Protein AF-A0A8T3L1P8-F1 (afdb_monomer)

Secondary structure (DSSP, 8-state):
-HHHHHT---SSGGG----HHHHTTSPPPTT---HHHHHHHHHHHHHTTPEEEEEE-TTSPEEEE---HHHHHHHHHHHHIIIIIHHHHHHHS-HHHHHHHHHHHHHHHHHHHHHHTT----HHHHHHHHHHTPPP-SHHHHHHHHHHHHHHHHHHTTTSPP-HHHHHHHHHHHHTTTSSSGGGTTS--------EE-TTT--EEE-PPPGGGHHHHHHHHHHHHHHHHHHHHHHHHTTS---

Foldseek 3Di:
DVLLVVLVQALAPVLHNDDLVVQQPDDDDPSADHSVSSVVSNVVNQVVQWDFAPDAAQVRHTDTDGCGPSNVVVVVVCCCCVVPVVVVCVVPDDPVVVVVVVLVVLLVCLLVVLVVVPQPDDSVVLSVCVVVVPDDDDLSSQLSVLSSVLSVVCVVCVVPQDALQNVLVSQLSNCPPNDPDPVCRSHQDPDQPDFDADPVPRHGPGRHHHSVCVVVNRRCPRVSRVVCVVVVVVVVVVPDPDD

Sequence (243 aa):
MSELFSWGVSPDPRGNYYHWDKLRHLKLPPQVPDHEDWWLAIKLARKALYKKIPHSDKDGSPFVYAEPDIVRRLLHEIDIHGGGELKATEQVANPNTRDTYLINSLIEESITSSQLEGAATTRKVAKEMLRQKRKPRDKSETMILNNYHAMEFIKEISNEDLTPDLIFELHKILTKDTLDNPNAVGKARISDEIYVGDDRDATIIHVPPKAKELEDRIKNMAPRYFKWVAQSLVLHQSGRPSQ

Structure (mmCIF, N/CA/C/O backbone):
data_AF-A0A8T3L1P8-F1
#
_entry.id   AF-A0A8T3L1P8-F1
#
loop_
_atom_site.group_PDB
_atom_site.id
_atom_site.type_symbol
_atom_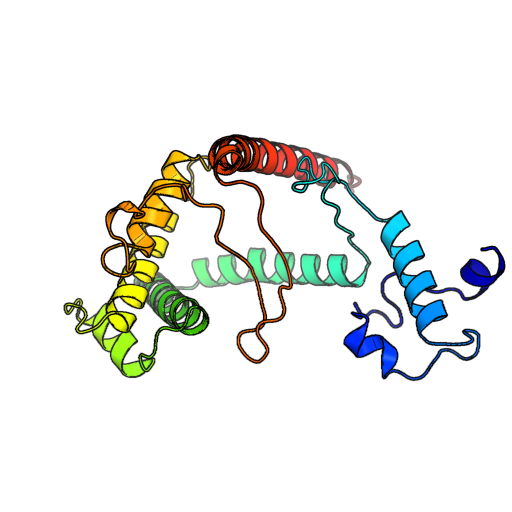site.label_atom_id
_atom_site.label_alt_id
_atom_site.label_comp_id
_atom_site.label_asym_id
_atom_site.label_entity_id
_atom_site.label_seq_id
_atom_site.pdbx_PDB_ins_code
_atom_site.Cartn_x
_atom_site.Cartn_y
_atom_site.Cartn_z
_atom_site.occupancy
_atom_site.B_iso_or_equiv
_atom_site.auth_seq_id
_atom_site.auth_comp_id
_atom_site.auth_asym_id
_atom_site.auth_atom_id
_atom_site.pdbx_PDB_model_num
ATOM 1 N N . MET A 1 1 ? 18.948 -11.690 -28.768 1.00 52.78 1 MET A N 1
ATOM 2 C CA . MET A 1 1 ? 19.576 -11.410 -27.449 1.00 52.78 1 MET A CA 1
ATOM 3 C C . MET A 1 1 ? 20.805 -10.515 -27.585 1.00 52.78 1 MET A C 1
ATOM 5 O O . MET A 1 1 ? 20.836 -9.508 -26.901 1.00 52.78 1 MET A O 1
ATOM 9 N N . SER A 1 2 ? 21.780 -10.816 -28.456 1.00 58.66 2 SER A N 1
ATOM 10 C CA . SER A 1 2 ? 22.962 -9.955 -28.685 1.00 58.66 2 SER A CA 1
ATOM 11 C C . SER A 1 2 ? 22.617 -8.542 -29.182 1.00 58.66 2 SER A C 1
ATOM 13 O O . SER A 1 2 ? 23.193 -7.576 -28.694 1.00 58.66 2 SER A O 1
ATOM 15 N N . GLU A 1 3 ? 21.638 -8.403 -30.080 1.00 61.69 3 GLU A N 1
ATOM 16 C CA . GLU A 1 3 ? 21.198 -7.096 -30.602 1.00 61.69 3 GLU A CA 1
ATOM 17 C C . GLU A 1 3 ? 20.532 -6.214 -29.531 1.00 61.69 3 GLU A C 1
ATOM 19 O O . GLU A 1 3 ? 20.831 -5.027 -29.451 1.00 61.69 3 GLU A O 1
ATOM 24 N N . LEU A 1 4 ? 19.740 -6.797 -28.622 1.00 62.31 4 LEU A N 1
ATOM 25 C CA . LEU A 1 4 ? 19.081 -6.078 -27.517 1.00 62.31 4 LEU A CA 1
ATOM 26 C C . LEU A 1 4 ? 20.080 -5.352 -26.596 1.00 62.31 4 LEU A C 1
ATOM 28 O O . LEU A 1 4 ? 19.823 -4.234 -26.154 1.00 62.31 4 LEU A O 1
ATOM 32 N N . PHE A 1 5 ? 21.235 -5.969 -26.317 1.00 60.78 5 PHE A N 1
ATOM 33 C CA . PHE A 1 5 ? 22.282 -5.361 -25.484 1.00 60.78 5 PHE A CA 1
ATOM 34 C C . PHE A 1 5 ? 23.023 -4.223 -26.198 1.00 60.78 5 PHE A C 1
ATOM 36 O O . PHE A 1 5 ? 23.534 -3.320 -25.537 1.00 60.78 5 PHE A O 1
ATOM 43 N N . SER A 1 6 ? 23.046 -4.227 -27.535 1.00 64.00 6 SER A N 1
ATOM 44 C CA . SER A 1 6 ? 23.698 -3.182 -28.334 1.00 64.00 6 SER A CA 1
ATOM 45 C C . SER A 1 6 ? 22.951 -1.843 -28.303 1.00 64.00 6 SER A C 1
ATOM 47 O O . SER A 1 6 ? 23.540 -0.799 -28.573 1.00 64.00 6 SER A O 1
ATOM 49 N N . TRP A 1 7 ? 21.671 -1.844 -27.916 1.00 74.25 7 TRP A N 1
ATOM 50 C CA . TRP A 1 7 ? 20.837 -0.640 -27.899 1.00 74.25 7 TRP A CA 1
ATOM 51 C C . TRP A 1 7 ? 21.107 0.302 -26.719 1.00 74.25 7 TRP A C 1
ATOM 53 O O . TRP A 1 7 ? 20.574 1.415 -26.702 1.00 74.25 7 TRP A O 1
ATOM 63 N N . GLY A 1 8 ? 21.918 -0.122 -25.739 1.00 72.00 8 GLY A N 1
ATOM 64 C CA . GLY A 1 8 ? 22.284 0.697 -24.577 1.00 72.00 8 GLY A CA 1
ATOM 65 C C . GLY A 1 8 ? 21.093 1.058 -23.683 1.00 72.00 8 GLY A C 1
ATOM 66 O O . GLY A 1 8 ? 21.082 2.115 -23.054 1.00 72.00 8 GLY A O 1
ATOM 67 N N . VAL A 1 9 ? 20.055 0.218 -23.664 1.00 82.69 9 VAL A N 1
ATOM 68 C CA . VAL A 1 9 ? 18.825 0.477 -22.908 1.00 82.69 9 VAL A CA 1
ATOM 69 C C . VAL A 1 9 ? 19.084 0.287 -21.413 1.00 82.69 9 VAL A C 1
ATOM 71 O O . VAL A 1 9 ? 19.452 -0.800 -20.970 1.00 82.69 9 VAL A O 1
ATOM 74 N N . SER A 1 10 ? 18.869 1.346 -20.630 1.00 89.31 10 SER A N 1
ATOM 75 C CA . SER A 1 10 ? 18.980 1.304 -19.171 1.00 89.31 10 SER A CA 1
ATOM 76 C C . SER A 1 10 ? 17.670 0.840 -18.504 1.00 89.31 10 SER A C 1
ATOM 78 O O . SER A 1 10 ? 16.597 0.904 -19.115 1.00 89.31 10 SER A O 1
ATOM 80 N N . PRO A 1 11 ? 17.718 0.396 -17.233 1.00 91.75 11 PRO A N 1
ATOM 81 C CA . PRO A 1 11 ? 16.525 0.088 -16.431 1.00 91.75 11 PRO A CA 1
ATOM 82 C C . PRO A 1 11 ? 15.545 1.268 -16.259 1.00 91.75 11 PRO A C 1
ATOM 84 O O . PRO A 1 11 ? 14.354 1.068 -15.987 1.00 91.75 11 PRO A O 1
ATOM 87 N N . ASP A 1 12 ? 16.045 2.492 -16.396 1.00 91.88 12 ASP A N 1
ATOM 88 C CA . ASP A 1 12 ? 15.365 3.775 -16.217 1.00 91.88 12 ASP A CA 1
ATOM 89 C C . ASP A 1 12 ? 15.688 4.736 -17.377 1.00 91.88 12 ASP A C 1
ATOM 91 O O . ASP A 1 12 ? 16.364 5.756 -17.208 1.00 91.88 12 ASP A O 1
ATOM 95 N N . PRO A 1 13 ? 15.228 4.423 -18.600 1.00 90.31 13 PRO A N 1
ATOM 96 C CA . PRO A 1 13 ? 15.640 5.153 -19.789 1.00 90.31 13 PRO A CA 1
ATOM 97 C C . PRO A 1 13 ? 15.284 6.637 -19.668 1.00 90.31 13 PRO A C 1
ATOM 99 O O . PRO A 1 13 ? 14.186 7.012 -19.248 1.00 90.31 13 PRO A O 1
ATOM 102 N N . ARG A 1 14 ? 16.231 7.498 -20.059 1.00 88.38 14 ARG A N 1
ATOM 103 C CA . ARG A 1 14 ? 16.146 8.959 -19.872 1.00 88.38 14 ARG A CA 1
ATOM 104 C C . ARG A 1 14 ? 15.973 9.359 -18.395 1.00 88.38 14 ARG A C 1
ATOM 106 O O . ARG A 1 14 ? 15.301 10.347 -18.112 1.00 88.38 14 ARG A O 1
ATOM 113 N N . GLY A 1 15 ? 16.517 8.576 -17.461 1.00 90.00 15 GLY A N 1
ATOM 114 C CA . GLY A 1 15 ? 16.494 8.838 -16.018 1.00 90.00 15 GLY A CA 1
ATOM 115 C C . GLY A 1 15 ? 15.123 8.689 -15.351 1.00 90.00 15 GLY A C 1
ATOM 116 O O . GLY A 1 15 ? 14.922 9.247 -14.271 1.00 90.00 15 GLY A O 1
ATOM 117 N N . ASN A 1 16 ? 14.178 7.993 -15.993 1.00 91.88 16 ASN A N 1
ATOM 118 C CA . ASN A 1 16 ? 12.783 7.883 -15.568 1.00 91.88 16 ASN A CA 1
ATOM 119 C C . ASN A 1 16 ? 12.334 6.420 -15.433 1.00 91.88 16 ASN A C 1
ATOM 121 O O . ASN A 1 16 ? 12.685 5.563 -16.246 1.00 91.88 16 ASN A O 1
ATOM 125 N N . TYR A 1 17 ? 11.465 6.143 -14.456 1.00 93.19 17 TYR A N 1
ATOM 126 C CA . TYR A 1 17 ? 10.814 4.840 -14.328 1.00 93.19 17 TYR A CA 1
ATOM 127 C C . TYR A 1 17 ? 9.528 4.795 -15.164 1.00 93.19 17 TYR A C 1
ATOM 129 O O . TYR A 1 17 ? 8.467 5.230 -14.723 1.00 93.19 17 TYR A O 1
ATOM 137 N N . TYR A 1 18 ? 9.601 4.266 -16.388 1.00 93.69 18 TYR A N 1
ATOM 138 C CA . TYR A 1 18 ? 8.404 4.078 -17.216 1.00 93.69 18 TYR A CA 1
ATOM 139 C C . TYR A 1 18 ? 7.733 2.721 -16.968 1.00 93.69 18 TYR A C 1
ATOM 141 O O . TYR A 1 18 ? 8.402 1.679 -16.948 1.00 93.69 18 TYR A O 1
ATOM 149 N N . HIS A 1 19 ? 6.408 2.756 -16.799 1.00 93.69 19 HIS A N 1
ATOM 150 C CA . HIS A 1 19 ? 5.508 1.619 -17.004 1.00 93.69 19 HIS A CA 1
ATOM 151 C C . HIS A 1 19 ? 5.176 1.478 -18.500 1.00 93.69 19 HIS A C 1
ATOM 153 O O . HIS A 1 19 ? 5.291 2.458 -19.244 1.00 93.69 19 HIS A O 1
ATOM 159 N N . TRP A 1 20 ? 4.742 0.287 -18.924 1.00 95.00 20 TRP A N 1
ATOM 160 C CA . TRP A 1 20 ? 4.354 -0.006 -20.309 1.00 95.00 20 TRP A CA 1
ATOM 161 C C . TRP A 1 20 ? 3.362 1.018 -20.873 1.00 95.00 20 TRP A C 1
ATOM 163 O O . TRP A 1 20 ? 3.597 1.571 -21.949 1.00 95.00 20 TRP A O 1
ATOM 173 N N . ASP A 1 21 ? 2.326 1.355 -20.100 1.00 93.38 21 ASP A N 1
ATOM 174 C CA . ASP A 1 21 ? 1.258 2.266 -20.535 1.00 93.38 21 ASP A CA 1
ATOM 175 C C . ASP A 1 21 ? 1.776 3.646 -20.925 1.00 93.38 21 ASP A C 1
ATOM 177 O O . ASP A 1 21 ? 1.244 4.271 -21.832 1.00 93.38 21 ASP A O 1
ATOM 181 N N . LYS A 1 22 ? 2.844 4.120 -20.275 1.00 94.38 22 LYS A N 1
ATOM 182 C CA . LYS A 1 22 ? 3.480 5.390 -20.632 1.00 94.38 22 LYS A CA 1
ATOM 183 C C . LYS A 1 22 ? 4.495 5.205 -21.753 1.00 94.38 22 LYS A C 1
ATOM 185 O O . LYS A 1 22 ? 4.546 6.027 -22.665 1.00 94.38 22 LYS A O 1
ATOM 190 N N . LEU A 1 23 ? 5.297 4.139 -21.694 1.00 94.81 23 LEU A N 1
ATOM 191 C CA . LEU A 1 23 ? 6.382 3.879 -22.642 1.00 94.81 23 LEU A CA 1
ATOM 192 C C . LEU A 1 23 ? 5.876 3.799 -24.086 1.00 94.81 23 LEU A C 1
ATOM 194 O O . LEU A 1 23 ? 6.471 4.422 -24.963 1.00 94.81 23 LEU A O 1
ATOM 198 N N . ARG A 1 24 ? 4.760 3.095 -24.316 1.00 95.00 24 ARG A N 1
ATOM 199 C CA . ARG A 1 24 ? 4.179 2.862 -25.650 1.00 95.00 24 ARG A CA 1
ATOM 200 C C . ARG A 1 24 ? 3.723 4.132 -26.384 1.00 95.00 24 ARG A C 1
ATOM 202 O O . ARG A 1 24 ? 3.417 4.091 -27.568 1.00 95.00 24 ARG A O 1
ATOM 209 N N . HIS A 1 25 ? 3.674 5.265 -25.683 1.00 94.94 25 HIS A N 1
ATOM 210 C CA . HIS A 1 25 ? 3.328 6.573 -26.242 1.00 94.94 25 HIS A CA 1
ATOM 211 C C . HIS A 1 25 ? 4.540 7.506 -26.394 1.00 94.94 25 HIS A C 1
ATOM 213 O O . HIS A 1 25 ? 4.406 8.622 -26.895 1.00 94.94 25 HIS A O 1
ATOM 219 N N . LEU A 1 26 ? 5.736 7.081 -25.973 1.00 93.94 26 LEU A N 1
ATOM 220 C CA . LEU A 1 26 ? 6.958 7.870 -26.117 1.00 93.94 26 LEU A CA 1
ATOM 221 C C . LEU A 1 26 ? 7.582 7.679 -27.499 1.00 93.94 26 LEU A C 1
ATOM 223 O O . LEU A 1 26 ? 7.482 6.620 -28.111 1.00 93.94 26 LEU A O 1
ATOM 227 N N . LYS A 1 27 ? 8.321 8.691 -27.963 1.00 93.44 27 LYS A N 1
ATOM 228 C CA . LYS A 1 27 ? 9.150 8.568 -29.167 1.00 93.44 27 LYS A CA 1
ATOM 229 C C . LYS A 1 27 ? 10.209 7.476 -28.974 1.00 93.44 27 LYS A C 1
ATOM 231 O O . LYS A 1 27 ? 10.995 7.568 -28.022 1.00 93.44 27 LYS A O 1
ATOM 236 N N . LEU A 1 28 ? 10.244 6.516 -29.897 1.00 92.81 28 LEU A N 1
ATOM 237 C CA . LEU A 1 28 ? 11.227 5.433 -29.924 1.00 92.81 28 LEU A CA 1
ATOM 238 C C . LEU A 1 28 ? 12.658 5.975 -30.067 1.00 92.81 28 LEU A C 1
ATOM 240 O O . LEU A 1 28 ? 12.879 6.941 -30.810 1.00 92.81 28 LEU A O 1
ATOM 244 N N . PRO A 1 29 ? 13.639 5.398 -29.350 1.00 90.19 29 PRO A N 1
ATOM 245 C CA . PRO A 1 29 ? 15.047 5.617 -29.655 1.00 90.19 29 PRO A CA 1
ATOM 246 C C . PRO A 1 29 ? 15.365 5.161 -31.092 1.00 90.19 29 PRO A C 1
ATOM 248 O O . PRO A 1 29 ? 14.842 4.130 -31.505 1.00 90.19 29 PRO A O 1
ATOM 251 N N . PRO A 1 30 ? 16.230 5.868 -31.845 1.00 88.19 30 PRO A N 1
ATOM 252 C CA . PRO A 1 30 ? 16.514 5.541 -33.249 1.00 88.19 30 PRO A CA 1
ATOM 253 C C . PRO A 1 30 ? 16.997 4.106 -33.492 1.00 88.19 30 PRO A C 1
ATOM 255 O O . PRO A 1 30 ? 16.761 3.554 -34.559 1.00 88.19 30 PRO A O 1
ATOM 258 N N . GLN A 1 31 ? 17.691 3.522 -32.513 1.00 87.62 31 GLN A N 1
ATOM 259 C CA . GLN A 1 31 ? 18.258 2.179 -32.592 1.00 87.62 31 GLN A CA 1
ATOM 260 C C . GLN A 1 31 ? 17.288 1.055 -32.198 1.00 87.62 31 GLN A C 1
ATOM 262 O O . GLN A 1 31 ? 17.665 -0.107 -32.301 1.00 87.62 31 GLN A O 1
ATOM 267 N N . VAL A 1 32 ? 16.084 1.379 -31.711 1.00 89.94 32 VAL A N 1
ATOM 268 C CA . VAL A 1 32 ? 15.112 0.383 -31.240 1.00 89.94 32 VAL A CA 1
ATOM 269 C C . VAL A 1 32 ? 13.976 0.238 -32.264 1.00 89.94 32 VAL A C 1
ATOM 271 O O . VAL A 1 32 ? 13.379 1.260 -32.610 1.00 89.94 32 VAL A O 1
ATOM 274 N N . PRO A 1 33 ? 13.658 -0.984 -32.737 1.00 90.88 33 PRO A N 1
ATOM 275 C CA . PRO A 1 33 ? 12.680 -1.200 -33.808 1.00 90.88 33 PRO A CA 1
ATOM 276 C C . PRO A 1 33 ? 11.254 -0.783 -33.437 1.00 90.88 33 PRO A C 1
ATOM 278 O O . PRO A 1 33 ? 10.601 -0.062 -34.192 1.00 90.88 33 PRO A O 1
ATOM 281 N N . ASP A 1 34 ? 10.785 -1.209 -32.265 1.00 94.75 34 ASP A N 1
ATOM 282 C CA . ASP A 1 34 ? 9.433 -0.947 -31.782 1.00 94.75 34 ASP A CA 1
ATOM 283 C C . ASP A 1 34 ? 9.361 -0.862 -30.244 1.00 94.75 34 ASP A C 1
ATOM 285 O O . ASP A 1 34 ? 10.354 -0.998 -29.520 1.00 94.75 34 ASP A O 1
ATOM 289 N N . HIS A 1 35 ? 8.174 -0.549 -29.717 1.00 95.19 35 HIS A N 1
ATOM 290 C CA . HIS A 1 35 ? 7.979 -0.371 -28.277 1.00 95.19 35 HIS A CA 1
ATOM 291 C C . HIS A 1 35 ? 8.033 -1.677 -27.493 1.00 95.19 35 HIS A C 1
ATOM 293 O O . HIS A 1 35 ? 8.418 -1.632 -26.323 1.00 95.19 35 HIS A O 1
ATOM 299 N N . GLU A 1 36 ? 7.657 -2.808 -28.091 1.00 95.81 36 GLU A N 1
ATOM 300 C CA . GLU A 1 36 ? 7.699 -4.112 -27.423 1.00 95.81 36 GLU A CA 1
ATOM 301 C C . GLU A 1 36 ? 9.149 -4.533 -27.188 1.00 95.81 36 GLU A C 1
ATOM 303 O O . GLU A 1 36 ? 9.512 -4.894 -26.066 1.00 95.81 36 GLU A O 1
ATOM 308 N N . ASP A 1 37 ? 9.996 -4.352 -28.198 1.00 94.12 37 ASP A N 1
ATOM 309 C CA . ASP A 1 37 ? 11.442 -4.525 -28.124 1.00 94.12 37 ASP A CA 1
ATOM 310 C C . ASP A 1 37 ? 12.075 -3.570 -27.109 1.00 94.12 37 ASP A C 1
ATOM 312 O O . ASP A 1 37 ? 12.906 -3.972 -26.282 1.00 94.12 37 ASP A O 1
ATOM 316 N N . TRP A 1 38 ? 11.638 -2.305 -27.098 1.00 94.19 38 TRP A N 1
ATOM 317 C CA . TRP A 1 38 ? 12.098 -1.347 -26.096 1.00 94.19 38 TRP A CA 1
ATOM 318 C C . TRP A 1 38 ? 11.732 -1.797 -24.678 1.00 94.19 38 TRP A C 1
ATOM 320 O O . TRP A 1 38 ? 12.566 -1.764 -23.767 1.00 94.19 38 TRP A O 1
ATOM 330 N N . TRP A 1 39 ? 10.491 -2.242 -24.480 1.00 95.75 39 TRP A N 1
ATOM 331 C CA . TRP A 1 39 ? 10.000 -2.719 -23.194 1.00 95.75 39 TRP A CA 1
ATOM 332 C C . TRP A 1 39 ? 10.715 -3.988 -22.743 1.00 95.75 39 TRP A C 1
ATOM 334 O O . TRP A 1 39 ? 11.117 -4.080 -21.580 1.00 95.75 39 TRP A O 1
ATOM 344 N N . LEU A 1 40 ? 10.936 -4.933 -23.657 1.00 94.38 40 LEU A N 1
ATOM 345 C CA . LEU A 1 40 ? 11.683 -6.156 -23.399 1.00 94.38 40 LEU A CA 1
ATOM 346 C C . LEU A 1 40 ? 13.106 -5.833 -22.936 1.00 94.38 40 LEU A C 1
ATOM 348 O O . LEU A 1 40 ? 13.541 -6.349 -21.902 1.00 94.38 40 LEU A 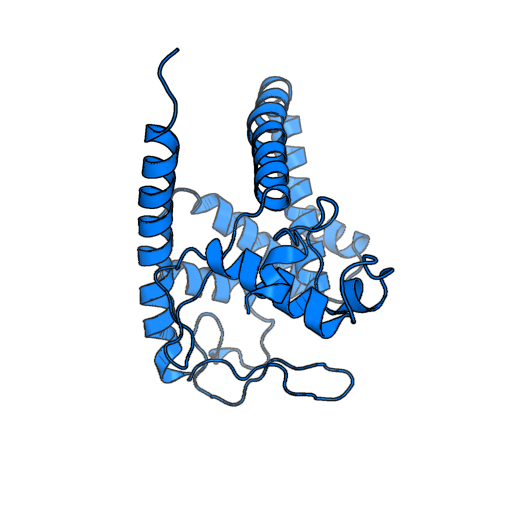O 1
ATOM 352 N N . ALA A 1 41 ? 13.802 -4.934 -23.636 1.00 93.31 41 ALA A N 1
ATOM 353 C CA . ALA A 1 41 ? 15.142 -4.495 -23.259 1.00 93.31 41 ALA A CA 1
ATOM 354 C C . ALA A 1 41 ? 15.166 -3.863 -21.852 1.00 93.31 41 ALA A C 1
ATOM 356 O O . ALA A 1 41 ? 15.983 -4.254 -21.014 1.00 93.31 41 ALA A O 1
ATOM 357 N N . ILE A 1 42 ? 14.215 -2.970 -21.538 1.00 93.94 42 ILE A N 1
ATOM 358 C CA . ILE A 1 42 ? 14.072 -2.376 -20.193 1.00 93.94 42 ILE A CA 1
ATOM 359 C C . ILE A 1 42 ? 13.813 -3.462 -19.141 1.00 93.94 42 ILE A C 1
ATOM 361 O O . ILE A 1 42 ? 14.403 -3.442 -18.059 1.00 93.94 42 ILE A O 1
ATOM 365 N N . LYS A 1 43 ? 12.925 -4.421 -19.424 1.00 94.38 43 LYS A N 1
ATOM 366 C CA . LYS A 1 43 ? 12.580 -5.503 -18.493 1.00 94.38 43 LYS A CA 1
ATOM 367 C C . LYS A 1 43 ? 13.763 -6.425 -18.228 1.00 94.38 43 LYS A C 1
ATOM 369 O O . LYS A 1 43 ? 13.955 -6.803 -17.073 1.00 94.38 43 LYS A O 1
ATOM 374 N N . LEU A 1 44 ? 14.565 -6.744 -19.243 1.00 93.69 44 LEU A N 1
ATOM 375 C CA . LEU A 1 44 ? 15.805 -7.508 -19.085 1.00 93.69 44 LEU A CA 1
ATOM 376 C C . LEU A 1 44 ? 16.829 -6.740 -18.242 1.00 93.69 44 LEU A C 1
ATOM 378 O O . LEU A 1 44 ? 17.367 -7.305 -17.288 1.00 93.69 44 LEU A O 1
ATOM 382 N N . ALA A 1 45 ? 17.024 -5.447 -18.517 1.00 93.12 45 ALA A N 1
ATOM 383 C CA . ALA A 1 45 ? 17.913 -4.591 -17.734 1.00 93.12 45 ALA A CA 1
ATOM 384 C C . ALA A 1 45 ? 17.467 -4.498 -16.261 1.00 93.12 45 ALA A C 1
ATOM 386 O O . ALA A 1 45 ? 18.277 -4.652 -15.351 1.00 93.12 45 ALA A O 1
ATOM 387 N N . ARG A 1 46 ? 16.161 -4.338 -16.000 1.00 94.06 46 ARG A N 1
ATOM 388 C CA . ARG A 1 46 ? 15.593 -4.355 -14.638 1.00 94.06 46 ARG A CA 1
ATOM 389 C C . ARG A 1 46 ? 15.745 -5.714 -13.961 1.00 94.06 46 ARG A C 1
ATOM 391 O O . ARG A 1 46 ? 16.032 -5.754 -12.770 1.00 94.06 46 ARG A O 1
ATOM 398 N N . LYS A 1 47 ? 15.563 -6.817 -14.695 1.00 94.31 47 LYS A N 1
ATOM 399 C CA . LYS A 1 47 ? 15.674 -8.181 -14.157 1.00 94.31 47 LYS A CA 1
ATOM 400 C C . LYS A 1 47 ? 17.071 -8.469 -13.611 1.00 94.31 47 LYS A C 1
ATOM 402 O O . LYS A 1 47 ? 17.184 -9.160 -12.604 1.00 94.31 47 LYS A O 1
ATOM 407 N N . ALA A 1 48 ? 18.113 -7.905 -14.222 1.00 92.19 48 ALA A N 1
ATOM 408 C CA . ALA A 1 48 ? 19.482 -8.003 -13.713 1.00 92.19 48 ALA A CA 1
ATOM 409 C C . ALA A 1 48 ? 19.661 -7.356 -12.322 1.00 92.19 48 ALA A C 1
ATOM 411 O O . ALA A 1 48 ? 20.575 -7.727 -11.595 1.00 92.19 48 ALA A O 1
ATOM 412 N N . LEU A 1 49 ? 18.772 -6.433 -11.934 1.00 93.94 49 LEU A N 1
ATOM 413 C CA . LEU A 1 49 ? 18.775 -5.758 -10.631 1.00 93.94 49 LEU A CA 1
ATOM 414 C C . LEU A 1 49 ? 17.853 -6.418 -9.593 1.00 93.94 49 LEU A C 1
ATOM 416 O O . LEU A 1 49 ? 17.721 -5.897 -8.486 1.00 93.94 49 LEU A O 1
ATOM 420 N N . TYR A 1 50 ? 17.164 -7.512 -9.938 1.00 94.25 50 TYR A N 1
ATOM 421 C CA . TYR A 1 50 ? 16.147 -8.093 -9.065 1.00 94.25 50 TYR A CA 1
ATOM 422 C C . TYR A 1 50 ? 16.742 -8.657 -7.779 1.00 94.25 50 TYR A C 1
ATOM 424 O O . TYR A 1 50 ? 17.510 -9.619 -7.781 1.00 94.25 50 TYR A O 1
ATOM 432 N N . LYS A 1 51 ? 16.292 -8.092 -6.664 1.00 92.12 51 LYS A N 1
ATOM 433 C CA . LYS A 1 51 ? 16.502 -8.600 -5.315 1.00 92.12 51 LYS A CA 1
ATOM 434 C C . LYS A 1 51 ? 15.253 -9.369 -4.896 1.00 92.12 51 LYS A C 1
ATOM 436 O O . LYS A 1 51 ? 14.134 -8.883 -5.057 1.00 92.12 51 LYS A O 1
ATOM 441 N N . LYS A 1 52 ? 15.441 -10.591 -4.394 1.00 90.44 52 LYS A N 1
ATOM 442 C CA . LYS A 1 52 ? 14.343 -11.438 -3.909 1.00 90.44 52 LYS A CA 1
ATOM 443 C C . LYS A 1 52 ? 13.951 -11.029 -2.493 1.00 90.44 52 LYS A C 1
ATOM 445 O O . LYS A 1 52 ? 14.818 -10.834 -1.644 1.00 90.44 52 LYS A O 1
ATOM 450 N N . ILE A 1 53 ? 12.651 -10.971 -2.250 1.00 87.56 53 ILE A N 1
ATOM 451 C CA . ILE A 1 53 ? 12.048 -10.822 -0.925 1.00 87.56 53 ILE A CA 1
ATOM 452 C C . ILE A 1 53 ? 11.754 -12.241 -0.406 1.00 87.56 53 ILE A C 1
ATOM 454 O O . ILE A 1 53 ? 11.418 -13.113 -1.212 1.00 87.56 53 ILE A O 1
ATOM 458 N N . PRO A 1 54 ? 11.877 -12.531 0.903 1.00 85.31 54 PRO A N 1
ATOM 459 C CA . PRO A 1 54 ? 11.647 -13.866 1.475 1.00 85.31 54 PRO A CA 1
ATOM 460 C C . PRO A 1 54 ? 10.157 -14.261 1.552 1.00 85.31 54 PRO A C 1
ATOM 462 O O . PRO A 1 54 ? 9.707 -14.874 2.525 1.00 85.31 54 PRO A O 1
ATOM 465 N N . HIS A 1 55 ? 9.394 -13.925 0.514 1.00 84.81 55 HIS A N 1
ATOM 466 C CA . HIS A 1 55 ? 7.973 -14.192 0.354 1.00 84.81 55 HIS A CA 1
ATOM 467 C C . HIS A 1 55 ? 7.688 -14.643 -1.076 1.00 84.81 55 HIS A C 1
ATOM 469 O O . HIS A 1 55 ? 8.331 -14.179 -2.019 1.00 84.81 55 HIS A O 1
ATOM 475 N N . SER A 1 56 ? 6.686 -15.503 -1.221 1.00 89.44 56 SER A N 1
ATOM 476 C CA . SER A 1 56 ? 6.199 -15.960 -2.519 1.00 89.44 56 SER A CA 1
ATOM 477 C C . SER A 1 56 ? 4.720 -15.651 -2.691 1.00 89.44 56 SER A C 1
ATOM 479 O O . SER A 1 56 ? 3.975 -15.533 -1.712 1.00 89.44 56 SER A O 1
ATOM 481 N N . ASP A 1 57 ? 4.300 -15.554 -3.946 1.00 89.81 57 ASP A N 1
ATOM 482 C CA . ASP A 1 57 ? 2.896 -15.475 -4.319 1.00 89.81 57 ASP A CA 1
ATOM 483 C C . ASP A 1 57 ? 2.146 -16.796 -4.027 1.00 89.81 57 ASP A C 1
ATOM 485 O O . ASP A 1 57 ? 2.626 -17.691 -3.319 1.00 89.81 57 ASP A O 1
ATOM 489 N N . LYS A 1 58 ? 0.910 -16.906 -4.519 1.00 89.50 58 LYS A N 1
ATOM 490 C CA . LYS A 1 58 ? 0.087 -18.110 -4.340 1.00 89.50 58 LYS A CA 1
ATOM 491 C C . LYS A 1 58 ? 0.562 -19.325 -5.142 1.00 89.50 58 LYS A C 1
ATOM 493 O O . LYS A 1 58 ? 0.249 -20.444 -4.755 1.00 89.50 58 LYS A O 1
ATOM 498 N N . ASP A 1 59 ? 1.335 -19.102 -6.198 1.00 91.00 59 ASP A N 1
ATOM 499 C CA . ASP A 1 59 ? 1.826 -20.131 -7.116 1.00 91.00 59 ASP A CA 1
ATOM 500 C C . ASP A 1 59 ? 3.297 -20.510 -6.812 1.00 91.00 59 ASP A C 1
ATOM 502 O O . ASP A 1 59 ? 3.891 -21.352 -7.482 1.00 91.00 59 ASP A O 1
ATOM 506 N N . GLY A 1 60 ? 3.886 -19.918 -5.763 1.00 89.44 60 GLY A N 1
ATOM 507 C CA . GLY A 1 60 ? 5.242 -20.192 -5.281 1.00 89.44 60 GLY A CA 1
ATOM 508 C C . GLY A 1 60 ? 6.325 -19.293 -5.883 1.00 89.44 60 GLY A C 1
ATOM 509 O O . GLY A 1 60 ? 7.495 -19.408 -5.497 1.00 89.44 60 GLY A O 1
ATOM 510 N N . SER A 1 61 ? 5.970 -18.358 -6.767 1.00 91.44 61 SER A N 1
ATOM 511 C CA . SER A 1 61 ? 6.935 -17.439 -7.374 1.00 91.44 61 SER A CA 1
ATOM 512 C C . SER A 1 61 ? 7.418 -16.422 -6.338 1.00 91.44 61 SER A C 1
ATOM 514 O O . SER A 1 61 ? 6.597 -15.842 -5.629 1.00 91.44 61 SER A O 1
ATOM 516 N N . PRO A 1 62 ? 8.734 -16.174 -6.220 1.00 90.81 62 PRO A N 1
ATOM 517 C CA . PRO A 1 62 ? 9.252 -15.218 -5.251 1.00 90.81 62 PRO A CA 1
ATOM 518 C C . PRO A 1 62 ? 8.882 -13.785 -5.642 1.00 90.81 62 PRO A C 1
ATOM 520 O O . PRO A 1 62 ? 8.995 -13.404 -6.810 1.00 90.81 62 PRO A O 1
ATOM 523 N N . PHE A 1 63 ? 8.541 -12.962 -4.653 1.00 91.50 63 PHE A N 1
ATOM 524 C CA . PHE A 1 63 ? 8.462 -11.520 -4.853 1.00 91.50 63 PHE A CA 1
ATOM 525 C C . PHE A 1 63 ? 9.860 -10.941 -5.080 1.00 91.50 63 PHE A C 1
ATOM 527 O O . PHE A 1 63 ? 10.843 -11.341 -4.448 1.00 91.50 63 PHE A O 1
ATOM 534 N N . VAL A 1 64 ? 9.949 -9.985 -6.001 1.00 92.69 64 VAL A N 1
ATOM 535 C CA . VAL A 1 64 ? 11.199 -9.325 -6.378 1.00 92.69 64 VAL A CA 1
ATOM 536 C C . VAL A 1 64 ? 11.004 -7.823 -6.470 1.00 92.69 64 VAL A C 1
ATOM 538 O O . VAL A 1 64 ? 9.925 -7.348 -6.819 1.00 92.69 64 VAL A O 1
ATOM 541 N N . TYR A 1 65 ? 12.073 -7.081 -6.218 1.00 92.62 65 TYR A N 1
ATOM 542 C CA . TYR A 1 65 ? 12.121 -5.640 -6.431 1.00 92.62 65 TYR A CA 1
ATOM 543 C C . TYR A 1 65 ? 13.444 -5.240 -7.088 1.00 92.62 65 TYR A C 1
ATOM 545 O O . TYR A 1 65 ? 14.398 -6.016 -7.104 1.00 92.62 65 TYR A O 1
ATOM 553 N N . ALA A 1 66 ? 13.493 -4.038 -7.658 1.00 92.56 66 ALA A N 1
ATOM 554 C CA . ALA A 1 66 ? 14.687 -3.467 -8.274 1.00 92.56 66 ALA A CA 1
ATOM 555 C C . ALA A 1 66 ? 14.881 -2.031 -7.794 1.00 92.56 66 ALA A C 1
ATOM 557 O O . ALA A 1 66 ? 13.906 -1.298 -7.644 1.00 92.56 66 ALA A O 1
ATOM 558 N N . GLU A 1 67 ? 16.136 -1.616 -7.658 1.00 93.56 67 GLU A N 1
ATOM 559 C CA . GLU A 1 67 ? 16.523 -0.246 -7.304 1.00 93.56 67 GLU A CA 1
ATOM 560 C C . GLU A 1 67 ? 17.360 0.369 -8.436 1.00 93.56 67 GLU A C 1
ATOM 562 O O . GLU A 1 67 ? 18.577 0.505 -8.302 1.00 93.56 67 GLU A O 1
ATOM 567 N N . PRO A 1 68 ? 16.747 0.698 -9.589 1.00 94.44 68 PRO A N 1
ATOM 568 C CA . PRO A 1 68 ? 17.429 1.484 -10.615 1.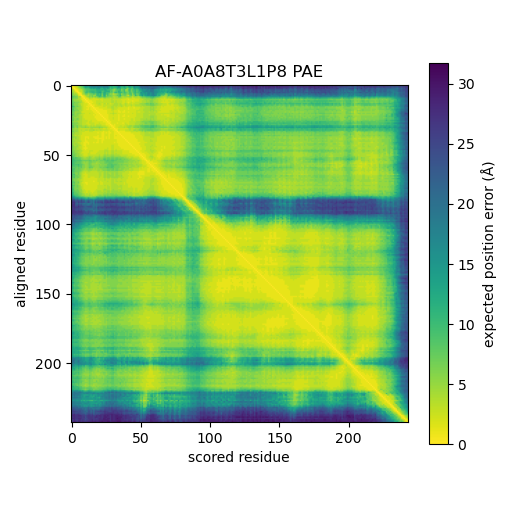00 94.44 68 PRO A CA 1
ATOM 569 C C . PRO A 1 6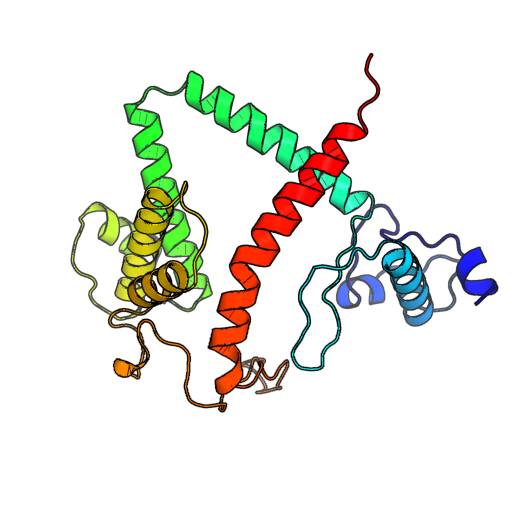8 ? 17.787 2.883 -10.082 1.00 94.44 68 PRO A C 1
ATOM 571 O O . PRO A 1 68 ? 17.256 3.315 -9.054 1.00 94.44 68 PRO A O 1
ATOM 574 N N . ASP A 1 69 ? 18.652 3.613 -10.784 1.00 94.06 69 ASP A N 1
ATOM 575 C CA . ASP A 1 69 ? 19.234 4.865 -10.281 1.00 94.06 69 ASP A CA 1
ATOM 576 C C . ASP A 1 69 ? 18.182 5.929 -9.938 1.00 94.06 69 ASP A C 1
ATOM 578 O O . ASP A 1 69 ? 18.303 6.594 -8.909 1.00 94.06 69 ASP A O 1
ATOM 582 N N . ILE A 1 70 ? 17.097 6.040 -10.717 1.00 94.88 70 ILE A N 1
ATOM 583 C CA . ILE A 1 70 ? 15.928 6.868 -10.355 1.00 94.88 70 ILE A CA 1
ATOM 584 C C . ILE A 1 70 ? 15.358 6.524 -8.971 1.00 94.88 70 ILE A C 1
ATOM 586 O O . ILE A 1 70 ? 15.098 7.429 -8.185 1.00 94.88 70 ILE A O 1
ATOM 590 N N . VAL A 1 71 ? 15.174 5.239 -8.649 1.00 94.12 71 VAL A N 1
ATOM 591 C CA . VAL A 1 71 ? 14.619 4.818 -7.351 1.00 94.12 71 VAL A CA 1
ATOM 592 C C . VAL A 1 71 ? 15.607 5.142 -6.237 1.00 94.12 71 VAL A C 1
ATOM 594 O O . VAL A 1 71 ? 15.206 5.682 -5.214 1.00 94.12 71 VAL A O 1
ATOM 597 N N . ARG A 1 72 ? 16.905 4.897 -6.450 1.00 93.19 72 ARG A N 1
ATOM 598 C CA . ARG A 1 72 ? 17.951 5.228 -5.467 1.00 93.19 72 ARG A CA 1
ATOM 599 C C . ARG A 1 72 ? 18.035 6.728 -5.196 1.00 93.19 72 ARG A C 1
ATOM 601 O O . ARG A 1 72 ? 18.189 7.122 -4.046 1.00 93.19 72 ARG A O 1
ATOM 608 N N . ARG A 1 73 ? 17.904 7.557 -6.235 1.00 93.56 73 ARG A N 1
ATOM 609 C CA . ARG A 1 73 ? 17.841 9.017 -6.100 1.00 93.56 73 ARG A CA 1
ATOM 610 C C . ARG A 1 73 ? 16.620 9.451 -5.289 1.00 93.56 73 ARG A C 1
ATOM 612 O O . ARG A 1 73 ? 16.783 10.224 -4.357 1.00 93.56 73 ARG A O 1
ATOM 619 N N . LEU A 1 74 ? 15.434 8.921 -5.595 1.00 92.56 74 LEU A N 1
ATOM 620 C CA . LEU A 1 74 ? 14.210 9.239 -4.849 1.00 92.56 74 LEU A CA 1
ATOM 621 C C . LEU A 1 74 ? 14.297 8.796 -3.380 1.00 92.56 74 LEU A C 1
ATOM 623 O O . LEU A 1 74 ? 13.884 9.535 -2.495 1.00 92.56 74 LEU A O 1
ATOM 627 N N . LEU A 1 75 ? 14.877 7.623 -3.104 1.00 91.56 75 LEU A N 1
ATOM 628 C CA . LEU A 1 75 ? 15.145 7.176 -1.732 1.00 91.56 75 LEU A CA 1
ATOM 629 C C . LEU A 1 75 ? 16.100 8.133 -1.007 1.00 91.56 75 LEU A C 1
ATOM 631 O O . LEU A 1 75 ? 15.850 8.496 0.135 1.00 91.56 75 LEU A O 1
ATOM 635 N N . HIS A 1 76 ? 17.152 8.596 -1.684 1.00 89.19 76 HIS A N 1
ATOM 636 C CA . HIS A 1 76 ? 18.083 9.567 -1.114 1.00 89.19 76 HIS A CA 1
ATOM 637 C C . HIS A 1 76 ? 17.418 10.918 -0.799 1.00 89.19 76 HIS A C 1
ATOM 639 O O . HIS A 1 76 ? 17.689 11.501 0.249 1.00 89.19 76 HIS A O 1
ATOM 645 N N . GLU A 1 77 ? 16.528 11.399 -1.670 1.00 89.69 77 GLU A N 1
ATOM 646 C CA . GLU A 1 77 ? 15.722 12.599 -1.412 1.00 89.69 77 GLU A CA 1
ATOM 647 C C . GLU A 1 77 ? 14.825 12.407 -0.177 1.00 89.69 77 GLU A C 1
ATOM 649 O O . GLU A 1 77 ? 14.788 13.275 0.697 1.00 89.69 77 GLU A O 1
ATOM 654 N N . ILE A 1 78 ? 14.171 11.246 -0.048 1.00 87.75 78 ILE A N 1
ATOM 655 C CA . ILE A 1 78 ? 13.380 10.898 1.144 1.00 87.75 78 ILE A CA 1
ATOM 656 C C . ILE A 1 78 ? 14.256 10.888 2.403 1.00 87.75 78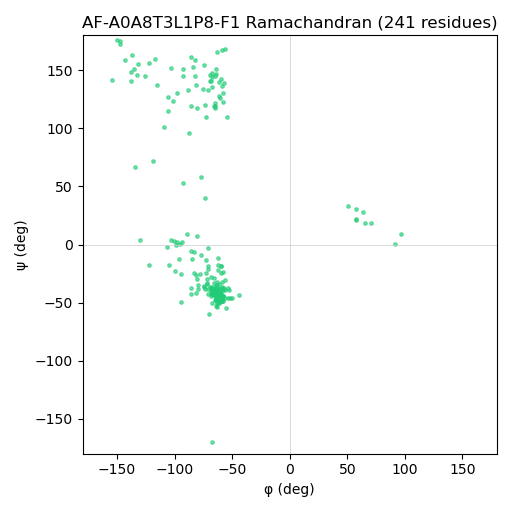 ILE A C 1
ATOM 658 O O . ILE A 1 78 ? 13.834 11.420 3.425 1.00 87.75 78 ILE A O 1
ATOM 662 N N . ASP A 1 79 ? 15.470 10.341 2.352 1.00 83.81 79 ASP A N 1
ATOM 663 C CA . ASP A 1 79 ? 16.370 10.306 3.511 1.00 83.81 79 ASP A CA 1
ATOM 664 C C . ASP A 1 79 ? 16.796 11.716 3.961 1.00 83.81 79 ASP A C 1
ATOM 666 O O . ASP A 1 79 ? 16.814 12.006 5.162 1.00 83.81 79 ASP A O 1
ATOM 670 N N . ILE A 1 80 ? 17.112 12.606 3.010 1.00 82.19 80 ILE A N 1
ATOM 671 C CA . ILE A 1 80 ? 17.500 13.998 3.289 1.00 82.19 80 ILE A CA 1
ATOM 672 C C . ILE A 1 80 ? 16.343 14.758 3.948 1.00 82.19 80 ILE A C 1
ATOM 674 O O . ILE A 1 80 ? 16.509 15.333 5.029 1.00 82.19 80 ILE A O 1
ATOM 678 N N . HIS A 1 81 ? 15.171 14.747 3.313 1.00 78.12 81 HIS A N 1
ATOM 679 C CA . HIS A 1 81 ? 14.029 15.556 3.741 1.00 78.12 81 HIS A CA 1
ATOM 680 C C . HIS A 1 81 ? 13.275 14.921 4.919 1.00 78.12 81 HIS A C 1
ATOM 682 O O . HIS A 1 81 ? 12.883 15.601 5.866 1.00 78.12 81 HIS A O 1
ATOM 688 N N . GLY A 1 82 ? 13.135 13.597 4.928 1.00 67.50 82 GLY A N 1
ATOM 689 C CA . GLY A 1 82 ? 12.456 12.854 5.989 1.00 67.50 82 GLY A CA 1
ATOM 690 C C . GLY A 1 82 ? 13.263 12.766 7.286 1.00 67.50 82 GLY A C 1
ATOM 691 O O . GLY A 1 82 ? 12.697 12.869 8.370 1.00 67.50 82 GLY A O 1
ATOM 692 N N . GLY A 1 83 ? 14.588 12.607 7.217 1.00 59.44 83 GLY A N 1
ATOM 693 C CA . GLY A 1 83 ? 15.428 12.461 8.411 1.00 59.44 83 GLY A CA 1
ATOM 694 C C . GLY A 1 83 ? 15.871 13.785 9.044 1.00 59.44 83 GLY A C 1
ATOM 695 O O . GLY A 1 83 ? 15.961 13.876 10.272 1.00 59.44 83 GLY A O 1
ATOM 696 N N . GLY A 1 84 ? 16.175 14.794 8.219 1.00 51.81 84 GLY A N 1
ATOM 697 C CA . GLY A 1 84 ? 16.775 16.064 8.641 1.00 51.81 84 GLY A CA 1
ATOM 698 C C . GLY A 1 84 ? 15.769 17.185 8.909 1.00 51.81 84 GLY A C 1
ATOM 699 O O . GLY A 1 84 ? 15.814 17.803 9.974 1.00 51.81 84 GLY A O 1
ATOM 700 N N . GLU A 1 85 ? 14.838 17.439 7.984 1.00 52.53 85 GLU A N 1
ATOM 701 C CA . GLU A 1 85 ? 13.896 18.567 8.100 1.00 52.53 85 GLU A CA 1
ATOM 702 C C . GLU A 1 85 ? 12.807 18.317 9.145 1.00 52.53 85 GLU A C 1
ATOM 704 O O . GLU A 1 85 ? 12.461 19.235 9.892 1.00 52.53 85 GLU A O 1
ATOM 709 N N . LEU A 1 86 ? 12.320 17.076 9.278 1.00 53.94 86 LEU A N 1
ATOM 710 C CA . LEU A 1 86 ? 11.380 16.724 10.349 1.00 53.94 86 LEU A CA 1
ATOM 711 C C . LEU A 1 86 ? 12.019 16.938 11.729 1.00 53.94 86 LEU A C 1
ATOM 713 O O . LEU A 1 86 ? 11.430 17.609 12.570 1.00 53.94 86 LEU A O 1
ATOM 717 N N . LYS A 1 87 ? 13.263 16.486 11.944 1.00 50.97 87 LYS A N 1
ATOM 718 C CA . LYS A 1 87 ? 13.979 16.684 13.220 1.00 50.97 87 LYS A CA 1
ATOM 719 C C . LYS A 1 87 ? 14.316 18.149 13.508 1.00 50.97 87 LYS A C 1
ATOM 721 O O . LYS A 1 87 ? 14.224 18.574 14.657 1.00 50.97 87 LYS A O 1
ATOM 726 N N . ALA A 1 88 ? 14.685 18.932 12.494 1.00 51.66 88 ALA A N 1
ATOM 727 C CA . ALA A 1 88 ? 14.945 20.363 12.657 1.00 51.66 88 ALA A CA 1
ATOM 728 C C . ALA A 1 88 ? 13.658 21.141 12.990 1.00 51.66 88 ALA A C 1
ATOM 730 O O . ALA A 1 88 ? 13.652 21.976 13.893 1.00 51.66 88 ALA A O 1
ATOM 731 N N . THR A 1 89 ? 12.541 20.813 12.333 1.00 52.88 89 THR A N 1
ATOM 732 C CA . THR A 1 89 ? 11.222 21.396 12.637 1.00 52.88 89 THR A CA 1
ATOM 733 C C . THR A 1 89 ? 10.752 21.000 14.038 1.00 52.88 89 THR A C 1
ATOM 735 O O . THR A 1 89 ? 10.213 21.827 14.772 1.00 52.88 89 THR A O 1
ATOM 738 N N . GLU A 1 90 ? 11.020 19.760 14.454 1.00 53.09 90 GLU A N 1
ATOM 739 C CA . GLU A 1 90 ? 10.739 19.260 15.801 1.00 53.09 90 GLU A CA 1
ATOM 740 C C . GLU A 1 90 ? 11.520 19.973 16.913 1.00 53.09 90 GLU A C 1
ATOM 742 O O . GLU A 1 90 ? 10.997 20.088 18.020 1.00 53.09 90 GLU A O 1
ATOM 747 N N . GLN A 1 91 ? 12.745 20.436 16.643 1.00 53.97 91 GLN A N 1
ATOM 748 C CA . GLN A 1 91 ? 13.574 21.164 17.613 1.00 53.97 91 GLN A CA 1
ATOM 749 C C . GLN A 1 91 ? 13.204 22.650 17.725 1.00 53.97 91 GLN A C 1
ATOM 751 O O . GLN A 1 91 ? 13.439 23.260 18.766 1.00 53.97 91 GLN A O 1
ATOM 756 N N . VAL A 1 92 ? 12.631 23.236 16.668 1.00 54.97 92 VAL A N 1
ATOM 757 C CA . VAL A 1 92 ? 12.266 24.664 16.611 1.00 54.97 92 VAL A CA 1
ATOM 758 C C . VAL A 1 92 ? 10.801 24.904 17.014 1.00 54.97 92 VAL A C 1
ATOM 760 O O . VAL A 1 92 ? 10.461 25.987 17.494 1.00 54.97 92 VAL A O 1
ATOM 763 N N . ALA A 1 93 ? 9.919 23.912 16.866 1.00 59.78 93 ALA A N 1
ATOM 764 C CA . ALA A 1 93 ? 8.514 24.025 17.249 1.00 59.78 93 ALA A CA 1
ATOM 765 C C . ALA A 1 93 ? 8.315 23.941 18.775 1.00 59.78 93 ALA A C 1
ATOM 767 O O . ALA A 1 93 ? 8.803 23.030 19.440 1.00 59.78 93 ALA A O 1
ATOM 768 N N . ASN A 1 94 ? 7.512 24.853 19.335 1.00 68.44 94 ASN A N 1
ATOM 769 C CA . ASN A 1 94 ? 7.005 24.725 20.705 1.00 68.44 94 ASN A CA 1
ATOM 770 C C . ASN A 1 94 ? 6.236 23.385 20.840 1.00 68.44 94 ASN A C 1
ATOM 772 O O . ASN A 1 94 ? 5.464 23.056 19.926 1.00 68.44 94 ASN A O 1
ATOM 776 N N . PRO A 1 95 ? 6.378 22.637 21.953 1.00 68.06 95 PRO A N 1
ATOM 777 C CA . PRO A 1 95 ? 5.638 21.394 22.195 1.00 68.06 95 PRO A CA 1
ATOM 778 C C . PRO A 1 95 ? 4.141 21.475 21.846 1.00 68.06 95 PRO A C 1
ATOM 780 O O . PRO A 1 95 ? 3.625 20.627 21.124 1.00 68.06 95 PRO A O 1
ATOM 783 N N . ASN A 1 96 ? 3.468 22.571 22.213 1.00 69.25 96 ASN A N 1
ATOM 784 C CA . ASN A 1 96 ? 2.035 22.755 21.944 1.00 69.25 96 ASN A CA 1
ATOM 785 C C . ASN A 1 96 ? 1.704 22.859 20.446 1.00 69.25 96 ASN A C 1
ATOM 787 O O . ASN A 1 96 ? 0.678 22.358 19.975 1.00 69.25 96 ASN A O 1
ATOM 791 N N . THR A 1 97 ? 2.565 23.526 19.673 1.00 71.44 97 THR A N 1
ATOM 792 C CA . THR A 1 97 ? 2.387 23.630 18.219 1.00 71.44 97 THR A CA 1
ATOM 793 C C . THR A 1 97 ? 2.655 22.295 17.539 1.00 71.44 97 THR A C 1
ATOM 795 O O . THR A 1 97 ? 1.901 21.918 16.644 1.00 71.44 97 THR A O 1
ATOM 798 N N . ARG A 1 98 ? 3.659 21.544 18.009 1.00 69.00 98 ARG A N 1
ATOM 799 C CA . ARG A 1 98 ? 4.007 20.214 17.496 1.00 69.00 98 ARG A CA 1
ATOM 800 C C . ARG A 1 98 ? 2.844 19.239 17.669 1.00 69.00 98 ARG A C 1
ATOM 802 O O . ARG A 1 98 ? 2.440 18.608 16.695 1.00 69.00 98 ARG A O 1
ATOM 809 N N . ASP A 1 99 ? 2.261 19.181 18.863 1.00 72.75 99 ASP A N 1
ATOM 810 C CA . ASP A 1 99 ? 1.120 18.302 19.146 1.00 72.75 99 ASP A CA 1
ATOM 811 C C . ASP A 1 99 ? -0.090 18.651 18.275 1.00 72.75 99 ASP A C 1
ATOM 813 O O . ASP A 1 99 ? -0.740 17.772 17.707 1.00 72.75 99 ASP A O 1
ATOM 817 N N . THR A 1 100 ? -0.340 19.947 18.074 1.00 77.75 100 THR A N 1
ATOM 818 C CA . THR A 1 100 ? -1.413 20.423 17.191 1.00 77.75 100 THR A CA 1
ATOM 819 C C . THR A 1 100 ? -1.179 20.021 15.731 1.00 77.75 100 THR A C 1
ATOM 821 O O . THR A 1 100 ? -2.125 19.617 15.049 1.00 77.75 100 THR A O 1
ATOM 824 N N . TYR A 1 101 ? 0.056 20.117 15.225 1.00 77.94 101 TYR A N 1
ATOM 825 C CA . TYR A 1 101 ? 0.390 19.670 13.869 1.00 77.94 101 TYR A CA 1
ATOM 826 C C . TYR A 1 101 ? 0.193 18.164 13.710 1.00 77.94 101 TYR A C 1
ATOM 828 O O . TYR A 1 101 ? -0.474 17.752 12.766 1.00 77.94 101 TYR A O 1
ATOM 836 N N . LEU A 1 102 ? 0.690 17.359 14.652 1.00 78.81 102 LEU A N 1
ATOM 837 C CA . LEU A 1 102 ? 0.550 15.901 14.611 1.00 78.81 102 LEU A CA 1
ATOM 838 C C . LEU A 1 102 ? -0.919 15.466 14.616 1.00 78.81 102 LEU A C 1
ATOM 840 O O . LEU A 1 102 ? -1.318 14.658 13.781 1.00 78.81 102 LEU A O 1
ATOM 844 N N . ILE A 1 103 ? -1.739 16.045 15.498 1.00 83.25 103 ILE A N 1
ATOM 845 C CA . ILE A 1 103 ? -3.182 15.762 15.545 1.00 83.25 103 ILE A CA 1
ATOM 846 C C . ILE A 1 103 ? -3.846 16.129 14.216 1.00 83.25 103 ILE A C 1
ATOM 848 O O . ILE A 1 103 ? -4.644 15.356 13.688 1.00 83.25 103 ILE A O 1
ATOM 852 N N . ASN A 1 104 ? -3.517 17.293 13.646 1.00 86.44 104 ASN A N 1
ATOM 853 C CA . ASN A 1 104 ? -4.077 17.682 12.354 1.00 86.44 104 ASN A CA 1
ATOM 854 C C . ASN A 1 104 ? -3.640 16.720 11.240 1.00 86.44 104 ASN A C 1
ATOM 856 O O . ASN A 1 104 ? -4.496 16.327 10.457 1.00 86.44 104 ASN A O 1
ATOM 860 N N . SER A 1 105 ? -2.374 16.303 11.182 1.00 87.31 105 SER A N 1
ATOM 861 C CA . SER A 1 105 ? -1.903 15.338 10.178 1.00 87.31 105 SER A CA 1
ATOM 862 C C . SER A 1 105 ? -2.625 13.994 10.286 1.00 87.31 105 SER A C 1
ATOM 864 O O . SER A 1 105 ? -3.071 13.474 9.270 1.00 87.31 105 SER A O 1
ATOM 866 N N . LEU A 1 106 ? -2.825 13.473 11.503 1.00 89.88 106 LEU A N 1
ATOM 867 C CA . LEU A 1 106 ? -3.580 12.232 11.727 1.00 89.88 106 LEU A CA 1
ATOM 868 C C . LEU A 1 106 ? -5.034 12.357 11.256 1.00 89.88 106 LEU A C 1
ATOM 870 O O . LEU A 1 106 ? -5.542 11.470 10.574 1.00 89.88 106 LEU A O 1
ATOM 874 N N . ILE A 1 107 ? -5.693 13.478 11.571 1.00 92.88 107 ILE A N 1
ATOM 875 C CA . ILE A 1 107 ? -7.056 13.766 11.103 1.00 92.88 107 ILE A CA 1
ATOM 876 C C . ILE A 1 107 ? -7.112 13.785 9.571 1.00 92.88 107 ILE A C 1
ATOM 878 O O . ILE A 1 107 ? -8.008 13.184 8.984 1.00 92.88 107 ILE A O 1
ATOM 882 N N . GLU A 1 108 ? -6.181 14.482 8.922 1.00 93.31 108 GLU A N 1
ATOM 883 C CA . GLU A 1 108 ? -6.168 14.605 7.462 1.00 93.31 108 GLU A CA 1
ATOM 884 C C . GLU A 1 108 ? -5.888 13.270 6.764 1.00 93.31 108 GLU A C 1
ATOM 886 O O . GLU A 1 108 ? -6.551 12.953 5.773 1.00 93.31 108 GLU A O 1
ATOM 891 N N . GLU A 1 109 ? -4.976 12.467 7.309 1.00 93.00 109 GLU A N 1
ATOM 892 C CA . GLU A 1 109 ? -4.675 11.130 6.796 1.00 93.00 109 GLU A CA 1
ATOM 893 C C . GLU A 1 109 ? -5.891 10.208 6.910 1.00 93.00 109 GLU A C 1
ATOM 895 O O . GLU A 1 109 ? -6.290 9.573 5.937 1.00 93.00 109 GLU A O 1
ATOM 900 N N . SER A 1 110 ? -6.566 10.227 8.062 1.00 94.56 110 SER A N 1
ATOM 901 C CA . SER A 1 110 ? -7.737 9.377 8.315 1.00 94.56 110 SER A CA 1
ATOM 902 C C . SER A 1 110 ? -8.890 9.663 7.355 1.00 94.56 110 SER A C 1
ATOM 904 O O . SER A 1 110 ? -9.580 8.749 6.895 1.00 94.56 110 SER A O 1
ATOM 906 N N . ILE A 1 111 ? -9.095 10.946 7.033 1.00 95.06 111 ILE A N 1
ATOM 907 C CA . ILE A 1 111 ? -10.098 11.382 6.057 1.00 95.06 111 ILE A CA 1
ATOM 908 C C . ILE A 1 111 ? -9.695 10.924 4.657 1.00 95.06 111 ILE A C 1
ATOM 910 O O . ILE A 1 111 ? -10.511 10.326 3.958 1.00 95.06 111 ILE A O 1
ATOM 914 N N . THR A 1 112 ? -8.453 11.197 4.256 1.00 94.38 112 THR A N 1
ATOM 915 C CA . THR A 1 112 ? -7.969 10.925 2.896 1.00 94.38 112 THR A CA 1
ATOM 916 C C . THR A 1 112 ? -7.952 9.426 2.609 1.00 94.38 112 THR A C 1
ATOM 918 O O . THR A 1 112 ? -8.509 8.996 1.602 1.00 94.38 112 THR A O 1
ATOM 921 N N . SER A 1 113 ? -7.404 8.623 3.524 1.00 93.19 113 SER A N 1
ATOM 922 C CA . SER A 1 113 ? -7.382 7.162 3.423 1.00 93.19 113 SER A CA 1
ATOM 923 C C . SER A 1 113 ? -8.799 6.595 3.311 1.00 93.19 113 SER A C 1
ATOM 925 O O . SER A 1 113 ? -9.095 5.863 2.374 1.00 93.19 113 SER A O 1
ATOM 927 N N . SER A 1 114 ? 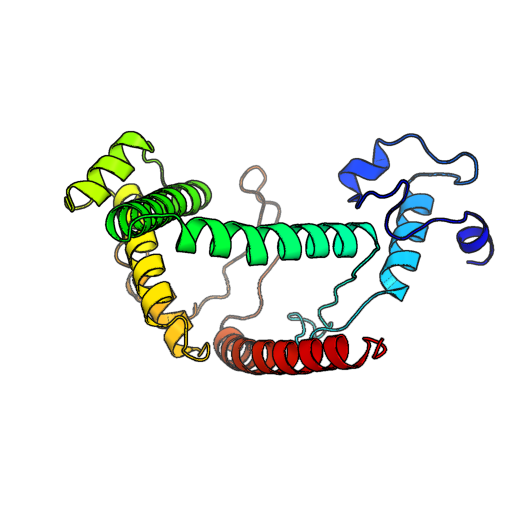-9.726 7.012 4.177 1.00 95.56 114 SER A N 1
ATOM 928 C CA . SER A 1 114 ? -11.103 6.502 4.120 1.00 95.56 114 SER A CA 1
ATOM 929 C C . SER A 1 114 ? -11.846 6.917 2.847 1.00 95.56 114 SER A C 1
ATOM 931 O O . SER A 1 114 ? -12.673 6.156 2.353 1.00 95.56 114 SER A O 1
ATOM 933 N N . GLN A 1 115 ? -11.572 8.106 2.300 1.00 95.00 115 GLN A N 1
ATOM 934 C CA . GLN A 1 115 ? -12.152 8.553 1.028 1.00 95.00 115 GLN A CA 1
ATOM 935 C C . GLN A 1 115 ? -11.651 7.726 -0.160 1.00 95.00 115 GLN A C 1
ATOM 937 O O . GLN A 1 115 ? -12.437 7.447 -1.064 1.00 95.00 115 GLN A O 1
ATOM 942 N N . LEU A 1 116 ? -10.379 7.306 -0.149 1.00 92.12 116 LEU A N 1
ATOM 943 C CA . LEU A 1 116 ? -9.838 6.376 -1.149 1.00 92.12 116 LEU A CA 1
ATOM 944 C C . LEU A 1 116 ? -10.539 5.012 -1.087 1.00 92.12 116 LEU A C 1
ATOM 946 O O . LEU A 1 116 ? -10.812 4.428 -2.129 1.00 92.12 116 LEU A O 1
ATOM 950 N N . GLU A 1 117 ? -10.908 4.566 0.116 1.00 90.25 117 GLU A N 1
ATOM 951 C CA . GLU A 1 117 ? -11.690 3.341 0.359 1.00 90.25 117 GLU A CA 1
ATOM 952 C C . GLU A 1 117 ? -13.212 3.527 0.148 1.00 90.25 117 GLU A C 1
ATOM 954 O O . GLU A 1 117 ? -14.006 2.638 0.454 1.00 90.25 117 GLU A O 1
ATOM 959 N N . GLY A 1 118 ? -13.651 4.689 -0.357 1.00 91.62 118 GLY A N 1
ATOM 960 C CA . GLY A 1 118 ? -15.043 4.941 -0.750 1.00 91.62 118 GLY A CA 1
ATOM 961 C C . GLY A 1 118 ? -15.925 5.655 0.282 1.00 91.62 118 GLY A C 1
ATOM 962 O O . GLY A 1 118 ? -17.135 5.765 0.070 1.00 91.62 118 GLY A O 1
ATOM 963 N N . ALA A 1 119 ? -15.371 6.179 1.381 1.00 93.88 119 ALA A N 1
ATOM 964 C CA . ALA A 1 119 ? -16.140 6.991 2.326 1.00 93.88 119 ALA A CA 1
ATOM 965 C C . ALA A 1 119 ? -16.618 8.302 1.672 1.00 93.88 119 ALA A C 1
ATOM 967 O O . ALA A 1 119 ? -15.830 9.178 1.308 1.00 93.88 119 ALA A O 1
ATOM 968 N N . ALA A 1 120 ? -17.934 8.478 1.583 1.00 95.19 120 ALA A N 1
ATOM 969 C CA . ALA A 1 120 ? -18.577 9.608 0.922 1.00 95.19 120 ALA A CA 1
ATOM 970 C C . ALA A 1 120 ? -18.888 10.760 1.898 1.00 95.19 120 ALA A C 1
ATOM 972 O O . ALA A 1 120 ? -20.014 11.251 1.974 1.00 95.19 120 ALA A O 1
ATOM 973 N N . THR A 1 121 ? -17.889 11.221 2.655 1.00 93.56 121 THR A N 1
ATOM 974 C CA . THR A 1 121 ? -18.030 12.363 3.578 1.00 93.56 121 THR A CA 1
ATOM 975 C C . THR A 1 121 ? -17.147 13.523 3.134 1.00 93.56 121 THR A C 1
ATOM 977 O O . THR A 1 121 ? -15.983 13.344 2.778 1.00 93.56 121 THR A O 1
ATOM 980 N N . THR A 1 122 ? -17.667 14.755 3.189 1.00 94.94 122 THR A N 1
ATOM 981 C CA . THR A 1 122 ? -16.844 15.936 2.890 1.00 94.94 122 THR A CA 1
ATOM 982 C C . THR A 1 122 ? -15.766 16.138 3.954 1.00 94.94 122 THR A C 1
ATOM 984 O O . THR A 1 122 ? -16.009 15.977 5.153 1.00 94.94 122 THR A O 1
ATOM 987 N N . ARG A 1 123 ? -14.587 16.606 3.532 1.00 94.62 123 ARG A N 1
ATOM 988 C CA . ARG A 1 123 ? -13.464 16.905 4.433 1.00 94.62 123 ARG A CA 1
ATOM 989 C C . ARG A 1 123 ? -13.856 17.833 5.588 1.00 94.62 123 ARG A C 1
ATOM 991 O O . ARG A 1 123 ? -13.431 17.621 6.718 1.00 94.62 123 ARG A O 1
ATOM 998 N N . LYS A 1 124 ? -14.697 18.845 5.326 1.00 96.19 124 LYS A N 1
ATOM 999 C CA . LYS A 1 124 ? -15.175 19.792 6.349 1.00 96.19 124 LYS A CA 1
ATOM 1000 C C . LYS A 1 124 ? -15.976 19.083 7.446 1.00 96.19 124 LYS A C 1
ATOM 1002 O O . LYS A 1 124 ? -15.672 19.265 8.621 1.00 96.19 124 LYS A O 1
ATOM 1007 N N . VAL A 1 125 ? -16.960 18.268 7.058 1.00 96.75 125 VAL A N 1
ATOM 1008 C CA . VAL A 1 125 ? -17.839 17.540 7.991 1.00 96.75 125 VAL A CA 1
ATOM 1009 C C . VAL A 1 125 ? -17.057 16.504 8.797 1.00 96.75 125 VAL A C 1
ATOM 1011 O O . VAL A 1 125 ? -17.249 16.400 10.009 1.00 96.75 125 VAL A O 1
ATOM 1014 N N . ALA A 1 126 ? -16.142 15.787 8.144 1.00 96.31 126 ALA A N 1
ATOM 1015 C CA . ALA A 1 126 ? -15.290 14.793 8.786 1.00 96.31 126 ALA A CA 1
ATOM 1016 C C . ALA A 1 126 ? -14.311 15.421 9.794 1.00 96.31 126 ALA A C 1
ATOM 1018 O O . ALA A 1 126 ? -14.168 14.952 10.922 1.00 96.31 126 ALA A O 1
ATOM 1019 N N . LYS A 1 127 ? -13.687 16.547 9.433 1.00 96.19 127 LYS A N 1
ATOM 1020 C CA . LYS A 1 127 ? -12.780 17.283 10.324 1.00 96.19 127 LYS A CA 1
ATOM 1021 C C . LYS A 1 127 ? -13.502 17.860 11.537 1.00 96.19 127 LYS A C 1
ATOM 1023 O O . LYS A 1 127 ? -12.978 17.808 12.647 1.00 96.19 127 LYS A O 1
ATOM 1028 N N . GLU A 1 128 ? -14.700 18.406 11.335 1.00 96.44 128 GLU A N 1
ATOM 1029 C CA . GLU A 1 128 ? -15.553 18.868 12.431 1.00 96.44 128 GLU A CA 1
ATOM 1030 C C . GLU A 1 128 ? -15.936 17.710 13.358 1.00 96.44 128 GLU A C 1
ATOM 1032 O O . GLU A 1 128 ? -15.849 17.855 14.577 1.00 96.44 128 GLU A O 1
ATOM 1037 N N . MET A 1 129 ? -16.276 16.549 12.784 1.00 97.19 129 MET A N 1
ATOM 1038 C CA . MET A 1 129 ? -16.622 15.353 13.546 1.00 97.19 129 MET A CA 1
ATOM 1039 C C . MET A 1 129 ? -15.523 14.948 14.524 1.00 97.19 129 MET A C 1
ATOM 1041 O O . MET A 1 129 ? -15.780 14.822 15.723 1.00 97.19 129 MET A O 1
ATOM 1045 N N . LEU A 1 130 ? -14.307 14.781 14.001 1.00 96.06 130 LEU A N 1
ATOM 1046 C CA . LEU A 1 130 ? -13.148 14.332 14.766 1.00 96.06 130 LEU A CA 1
ATOM 1047 C C . LEU A 1 130 ? -12.761 15.360 15.835 1.00 96.06 130 LEU A C 1
ATOM 1049 O O . LEU A 1 130 ? -12.551 15.004 16.993 1.00 96.06 130 LEU A O 1
ATOM 1053 N N . ARG A 1 131 ? -12.761 16.656 15.493 1.00 93.44 131 ARG A N 1
ATOM 1054 C CA . ARG A 1 131 ? -12.419 17.734 16.441 1.00 93.44 131 ARG A CA 1
ATOM 1055 C C . ARG A 1 131 ? -13.416 17.873 17.586 1.00 93.44 131 ARG A C 1
ATOM 1057 O O . ARG A 1 131 ? -13.006 18.119 18.716 1.00 93.44 131 ARG A O 1
ATOM 1064 N N . GLN A 1 132 ? -14.710 17.737 17.305 1.00 95.12 132 GLN A N 1
ATOM 1065 C CA . GLN A 1 132 ? -15.762 17.822 18.323 1.00 95.12 132 GLN A CA 1
ATOM 1066 C C . GLN A 1 132 ? -15.970 16.503 19.077 1.00 95.12 132 GLN A C 1
ATOM 1068 O O . GLN A 1 132 ? -16.772 16.467 20.008 1.00 95.12 132 GLN A O 1
ATOM 1073 N N . LYS A 1 133 ? -15.296 15.416 18.670 1.00 94.50 133 LYS A N 1
ATOM 1074 C CA . LYS A 1 133 ? -15.517 14.055 19.187 1.00 94.50 133 LYS A CA 1
ATOM 1075 C C . LYS A 1 133 ? -16.998 13.653 19.169 1.00 94.50 133 LYS A C 1
ATOM 1077 O O . LYS A 1 133 ? -17.481 12.946 20.054 1.00 94.50 133 LYS A O 1
ATOM 1082 N N . ARG A 1 134 ? -17.749 14.139 18.175 1.00 96.44 134 ARG A N 1
ATOM 1083 C CA . ARG A 1 134 ? -19.164 13.780 18.020 1.00 96.44 134 ARG A CA 1
ATOM 1084 C C . ARG A 1 134 ? -19.265 12.354 17.480 1.00 96.44 134 ARG A C 1
ATOM 1086 O O . ARG A 1 134 ? -18.383 11.893 16.761 1.00 96.44 134 ARG A O 1
ATOM 1093 N N . LYS A 1 135 ? -20.382 11.683 17.756 1.00 96.81 135 LYS A N 1
ATOM 1094 C CA . LYS A 1 135 ? -20.657 10.361 17.176 1.00 96.81 135 LYS A CA 1
ATOM 1095 C C . LYS A 1 135 ? -20.816 10.446 15.643 1.00 96.81 135 LYS A C 1
ATOM 1097 O O . LYS A 1 135 ? -21.356 11.455 15.160 1.00 96.81 135 LYS A O 1
ATOM 1102 N N . PRO A 1 136 ? -20.372 9.417 14.895 1.00 97.50 136 PRO A N 1
ATOM 1103 C CA . PRO A 1 136 ? -20.614 9.327 13.462 1.00 97.50 136 PRO A CA 1
ATOM 1104 C C . PRO A 1 136 ? -22.110 9.115 13.207 1.00 97.50 136 PRO A C 1
ATOM 1106 O O . PRO A 1 136 ? -22.817 8.526 14.030 1.00 97.50 136 PRO A O 1
ATOM 1109 N N . ARG A 1 137 ? -22.605 9.646 12.092 1.00 96.81 137 ARG A N 1
ATOM 1110 C CA . ARG A 1 137 ? -24.025 9.596 11.708 1.00 96.81 137 ARG A CA 1
ATOM 1111 C C . ARG A 1 137 ? -24.330 8.510 10.684 1.00 96.81 137 ARG A C 1
ATOM 1113 O O . ARG A 1 137 ? -25.476 8.087 10.588 1.00 96.81 137 ARG A O 1
ATOM 1120 N N . ASP A 1 138 ? -23.326 8.080 9.931 1.00 97.19 138 ASP A N 1
ATOM 1121 C CA . ASP A 1 138 ? -23.452 7.109 8.850 1.00 97.19 138 ASP A CA 1
ATOM 1122 C C . ASP A 1 138 ? -22.191 6.237 8.720 1.00 97.19 138 ASP A C 1
ATOM 1124 O O . ASP A 1 138 ? -21.193 6.450 9.410 1.00 97.19 138 ASP A O 1
ATOM 1128 N N . LYS A 1 139 ? -22.242 5.248 7.817 1.00 97.00 139 LYS A N 1
ATOM 1129 C CA . LYS A 1 139 ? -21.140 4.310 7.551 1.00 97.00 139 LYS A CA 1
ATOM 1130 C C . LYS A 1 139 ? -19.850 5.019 7.113 1.00 97.00 139 LYS A C 1
ATOM 1132 O O . LYS A 1 139 ? -18.780 4.591 7.528 1.00 97.00 139 LYS A O 1
ATOM 1137 N N . SER A 1 140 ? -19.931 6.099 6.330 1.00 97.56 140 SER A N 1
ATOM 1138 C CA . SER A 1 140 ? -18.744 6.820 5.837 1.00 97.56 140 SER A CA 1
ATOM 1139 C C . SER A 1 140 ? -18.045 7.584 6.961 1.00 97.56 140 SER A C 1
ATOM 1141 O O . SER A 1 140 ? -16.823 7.527 7.097 1.00 97.56 140 SER A O 1
ATOM 1143 N N . GLU A 1 141 ? -18.818 8.243 7.823 1.00 98.19 141 GLU A N 1
ATOM 1144 C CA . GLU A 1 141 ? -18.300 8.874 9.034 1.00 98.19 141 GLU A CA 1
ATOM 1145 C C . GLU A 1 141 ? -17.707 7.843 10.005 1.00 98.19 141 GLU A C 1
ATOM 1147 O O . GLU A 1 141 ? -16.651 8.094 10.589 1.00 98.19 141 GLU A O 1
ATOM 1152 N N . THR A 1 142 ? -18.331 6.668 10.143 1.00 98.12 142 THR A N 1
ATOM 1153 C CA . THR A 1 142 ? -17.783 5.565 10.948 1.00 98.12 142 THR A CA 1
ATOM 1154 C C . THR A 1 142 ? -16.454 5.069 10.381 1.00 98.12 142 THR A C 1
ATOM 1156 O O . THR A 1 142 ? -15.510 4.917 11.149 1.00 98.12 142 THR A O 1
ATOM 1159 N N . MET A 1 143 ? -16.327 4.891 9.059 1.00 97.75 143 MET A N 1
ATOM 1160 C CA . MET A 1 143 ? -15.055 4.518 8.418 1.00 97.75 143 MET A CA 1
ATOM 1161 C C . MET A 1 143 ? -13.939 5.518 8.748 1.00 97.75 143 MET A C 1
ATOM 1163 O O . MET A 1 143 ? -12.853 5.111 9.156 1.00 97.75 143 MET A O 1
ATOM 1167 N N . ILE A 1 144 ? -14.227 6.821 8.657 1.00 98.12 144 ILE A N 1
ATOM 1168 C CA . ILE A 1 144 ? -13.258 7.879 8.979 1.00 98.12 144 ILE A CA 1
ATOM 1169 C C . ILE A 1 144 ? -12.860 7.848 10.454 1.00 98.12 144 ILE A C 1
ATOM 1171 O O . ILE A 1 144 ? -11.677 7.963 10.777 1.00 98.12 144 ILE A O 1
ATOM 1175 N N . LEU A 1 145 ? -13.832 7.700 11.357 1.00 98.25 145 LEU A N 1
ATOM 1176 C CA . LEU A 1 145 ? -13.556 7.619 12.790 1.00 98.25 145 LEU A CA 1
ATOM 1177 C C . LEU A 1 145 ? -12.735 6.370 13.137 1.00 98.25 145 LEU A C 1
ATOM 1179 O O . LEU A 1 145 ? -11.810 6.447 13.941 1.00 98.25 145 LEU A O 1
ATOM 1183 N N . ASN A 1 146 ? -13.041 5.236 12.509 1.00 98.19 146 ASN A N 1
ATOM 1184 C CA . ASN A 1 146 ? -12.290 3.999 12.680 1.00 98.19 146 ASN A CA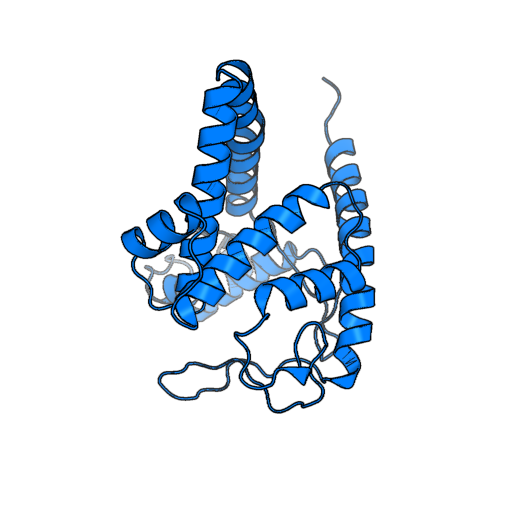 1
ATOM 1185 C C . ASN A 1 146 ? -10.847 4.142 12.195 1.00 98.19 146 ASN A C 1
ATOM 1187 O O . ASN A 1 146 ? -9.937 3.702 12.890 1.00 98.19 146 ASN A O 1
ATOM 1191 N N . ASN A 1 147 ? -10.625 4.780 11.042 1.00 97.44 147 ASN A N 1
ATOM 1192 C CA . ASN A 1 147 ? -9.279 5.045 10.535 1.00 97.44 147 ASN A CA 1
ATOM 1193 C C . ASN A 1 147 ? -8.498 5.967 11.488 1.00 97.44 147 ASN A C 1
ATOM 1195 O O . ASN A 1 147 ? -7.359 5.672 11.834 1.00 97.44 147 ASN A O 1
ATOM 1199 N N . TYR A 1 148 ? -9.151 6.995 12.038 1.00 96.88 148 TYR A N 1
ATOM 1200 C CA . TYR A 1 148 ? -8.546 7.853 13.059 1.00 96.88 148 TYR A CA 1
ATOM 1201 C C . TYR A 1 148 ? -8.112 7.075 14.308 1.00 96.88 148 TYR A C 1
ATOM 1203 O O . TYR A 1 148 ? -6.958 7.182 14.724 1.00 96.88 148 TYR A O 1
ATOM 1211 N N . HIS A 1 149 ? -8.982 6.223 14.857 1.00 97.50 149 HIS A N 1
ATOM 1212 C CA . HIS A 1 149 ? -8.613 5.360 15.985 1.00 97.50 149 HIS A CA 1
ATOM 1213 C C . HIS A 1 149 ? -7.526 4.339 15.622 1.00 97.50 149 HIS A C 1
ATOM 1215 O O . HIS A 1 149 ? -6.680 4.023 16.453 1.00 97.50 149 HIS A O 1
ATOM 1221 N N . ALA A 1 150 ? -7.523 3.824 14.390 1.00 96.75 150 ALA A N 1
ATOM 1222 C CA . ALA A 1 150 ? -6.490 2.914 13.909 1.00 96.75 150 ALA A CA 1
ATOM 1223 C C . ALA A 1 150 ? -5.118 3.602 13.874 1.00 96.75 150 ALA A C 1
ATOM 1225 O O . ALA A 1 150 ? -4.126 3.016 14.301 1.00 96.75 150 ALA A O 1
ATOM 1226 N N . MET A 1 151 ? -5.062 4.862 13.441 1.00 93.94 151 MET A N 1
ATOM 1227 C CA . MET A 1 151 ? -3.835 5.659 13.444 1.00 93.94 151 MET A CA 1
ATOM 1228 C C . MET A 1 151 ? -3.357 5.998 14.865 1.00 93.94 151 MET A C 1
ATOM 1230 O O . MET A 1 151 ? -2.152 5.972 15.124 1.00 93.94 151 MET A O 1
ATOM 1234 N N . GLU A 1 152 ? -4.275 6.276 15.800 1.00 94.12 152 GLU A N 1
ATOM 1235 C CA . GLU A 1 152 ? -3.940 6.424 17.226 1.00 94.12 152 GLU A CA 1
ATOM 1236 C C . GLU A 1 152 ? -3.358 5.122 17.795 1.00 94.12 152 GLU A C 1
ATOM 1238 O O . GLU A 1 152 ? -2.282 5.148 18.391 1.00 94.12 152 GLU A O 1
ATOM 1243 N N . PHE A 1 153 ? -3.992 3.982 17.517 1.00 95.44 153 PHE A N 1
ATOM 1244 C CA . PHE A 1 153 ? -3.508 2.667 17.935 1.00 95.44 153 PHE A CA 1
ATOM 1245 C C . PHE A 1 153 ? -2.119 2.345 17.364 1.00 95.44 153 PHE A C 1
ATOM 1247 O O . PHE A 1 153 ? -1.226 1.963 18.115 1.00 95.44 153 PHE A O 1
ATOM 1254 N N . ILE A 1 154 ? -1.888 2.572 16.063 1.00 92.56 154 ILE A N 1
ATOM 1255 C CA . ILE A 1 154 ? -0.573 2.376 15.419 1.00 92.56 154 ILE A CA 1
ATOM 1256 C C . ILE A 1 154 ? 0.514 3.203 16.115 1.00 92.56 154 ILE A C 1
ATOM 1258 O O . ILE A 1 154 ? 1.639 2.733 16.292 1.00 92.56 154 ILE A O 1
ATOM 1262 N N . LYS A 1 155 ? 0.194 4.436 16.523 1.00 89.19 155 LYS A N 1
ATOM 1263 C CA . LYS A 1 155 ? 1.136 5.293 17.248 1.00 89.19 155 LYS A CA 1
ATOM 1264 C C . LYS A 1 155 ? 1.502 4.697 18.610 1.00 89.19 155 LYS A C 1
ATOM 1266 O O . LYS A 1 155 ? 2.677 4.744 18.980 1.00 89.19 155 LYS A O 1
ATOM 1271 N N . GLU A 1 156 ? 0.533 4.139 19.331 1.00 91.56 156 GLU A N 1
ATOM 1272 C CA . GLU A 1 156 ? 0.746 3.501 20.638 1.00 91.56 156 GLU A CA 1
ATOM 1273 C C . GLU A 1 156 ? 1.665 2.277 20.534 1.00 91.56 156 GLU A C 1
ATOM 1275 O O . GLU A 1 156 ? 2.615 2.166 21.307 1.00 91.56 156 GLU A O 1
ATOM 1280 N N . ILE A 1 157 ? 1.459 1.427 19.524 1.00 92.25 157 ILE A N 1
ATOM 1281 C CA . ILE A 1 157 ? 2.237 0.191 19.313 1.00 92.25 157 ILE A CA 1
ATOM 1282 C C . ILE A 1 157 ? 3.494 0.389 18.451 1.00 92.25 157 ILE A C 1
ATOM 1284 O O . ILE A 1 157 ? 4.124 -0.579 18.037 1.00 92.25 157 ILE A O 1
ATOM 1288 N N . SER A 1 158 ? 3.870 1.629 18.132 1.00 87.19 158 SER A N 1
ATOM 1289 C CA . SER A 1 158 ? 4.904 1.935 17.123 1.00 87.19 158 SER A CA 1
ATOM 1290 C C . SER A 1 158 ? 6.298 1.360 17.412 1.00 87.19 158 SER A C 1
ATOM 1292 O O . SER A 1 158 ? 7.113 1.252 16.497 1.00 87.19 158 SER A O 1
ATOM 1294 N N . ASN A 1 159 ? 6.573 0.988 18.666 1.00 86.81 159 ASN A N 1
ATOM 1295 C CA . ASN A 1 159 ? 7.830 0.366 19.093 1.00 86.81 159 ASN A CA 1
ATOM 1296 C C . ASN A 1 159 ? 7.714 -1.152 19.319 1.00 86.81 159 ASN A C 1
ATOM 1298 O O . ASN A 1 159 ? 8.670 -1.769 19.787 1.00 86.81 159 ASN A O 1
ATOM 1302 N N . GLU A 1 160 ? 6.556 -1.745 19.035 1.00 88.56 160 GLU A N 1
ATOM 1303 C CA . GLU A 1 160 ? 6.318 -3.181 19.160 1.00 88.56 160 GLU A CA 1
ATOM 1304 C C . GLU A 1 160 ? 6.585 -3.902 17.833 1.00 88.56 160 GLU A C 1
ATOM 1306 O O . GLU A 1 160 ? 6.422 -3.346 16.744 1.00 88.56 160 GLU A O 1
ATOM 1311 N N . ASP A 1 161 ? 6.984 -5.171 17.919 1.00 86.75 161 ASP A N 1
ATOM 1312 C CA . ASP A 1 161 ? 7.128 -6.016 16.737 1.00 86.75 161 ASP A CA 1
ATOM 1313 C C . ASP A 1 161 ? 5.756 -6.289 16.108 1.00 86.75 161 ASP A C 1
ATOM 1315 O O . ASP A 1 161 ? 4.801 -6.652 16.795 1.00 86.75 161 ASP A O 1
ATOM 1319 N N . LEU A 1 162 ? 5.656 -6.194 14.778 1.00 87.12 162 LEU A N 1
ATOM 1320 C CA . LEU A 1 162 ? 4.413 -6.512 14.077 1.00 87.12 162 LEU A CA 1
ATOM 1321 C C . LEU A 1 162 ? 4.076 -8.004 14.224 1.00 87.12 162 LEU A C 1
ATOM 1323 O O . LEU A 1 162 ? 4.802 -8.875 13.736 1.00 87.12 162 LEU A O 1
ATOM 1327 N N . THR A 1 163 ? 2.927 -8.296 14.831 1.00 90.50 163 THR A N 1
ATOM 1328 C CA . THR A 1 163 ? 2.406 -9.657 15.010 1.00 90.50 163 THR A CA 1
ATOM 1329 C C . THR A 1 163 ? 1.081 -9.857 14.267 1.00 90.50 163 THR A C 1
ATOM 1331 O O . THR A 1 163 ? 0.382 -8.885 13.967 1.00 90.50 163 THR A O 1
ATOM 1334 N N . PRO A 1 164 ? 0.687 -11.112 13.974 1.00 91.50 164 PRO A N 1
ATOM 1335 C CA . PRO A 1 164 ? -0.647 -11.411 13.452 1.00 91.50 164 PRO A CA 1
ATOM 1336 C C . PRO A 1 164 ? -1.778 -10.852 14.322 1.00 91.50 164 PRO A C 1
ATOM 1338 O O . PRO A 1 164 ? -2.760 -10.351 13.784 1.00 91.50 164 PRO A O 1
ATOM 1341 N N . ASP A 1 165 ? -1.622 -10.884 15.646 1.00 93.19 165 ASP A N 1
ATOM 1342 C CA . ASP A 1 165 ? -2.635 -10.388 16.581 1.00 93.19 165 ASP A CA 1
ATOM 1343 C C . ASP A 1 165 ? -2.814 -8.871 16.455 1.00 93.19 165 ASP A C 1
ATOM 1345 O O . ASP A 1 165 ? -3.946 -8.396 16.381 1.00 93.19 165 ASP A O 1
ATOM 1349 N N . LEU A 1 166 ? -1.716 -8.115 16.319 1.00 93.88 166 LEU A N 1
ATOM 1350 C CA . LEU A 1 166 ? -1.773 -6.673 16.052 1.00 93.88 166 LEU A CA 1
ATOM 1351 C C . LEU A 1 166 ? -2.434 -6.365 14.701 1.00 93.88 166 LEU A C 1
ATOM 1353 O O . LEU A 1 166 ? -3.205 -5.413 14.599 1.00 93.88 166 LEU A O 1
ATOM 1357 N N . ILE A 1 167 ? -2.191 -7.188 13.675 1.00 93.69 167 ILE A N 1
ATOM 1358 C CA . ILE A 1 167 ? -2.855 -7.053 12.367 1.00 93.69 167 ILE A CA 1
ATOM 1359 C C . ILE A 1 167 ? -4.368 -7.271 12.504 1.00 93.69 167 ILE A C 1
ATOM 1361 O O . ILE A 1 167 ? -5.153 -6.501 11.948 1.00 93.69 167 ILE A O 1
ATOM 1365 N N . PHE A 1 168 ? -4.797 -8.295 13.245 1.00 95.56 168 PHE A N 1
ATOM 1366 C CA . PHE A 1 168 ? -6.219 -8.569 13.452 1.00 95.56 168 PHE A CA 1
ATOM 1367 C C . PHE A 1 168 ? -6.899 -7.547 14.367 1.00 95.56 168 PHE A C 1
ATOM 1369 O O . PHE A 1 168 ? -8.061 -7.212 14.123 1.00 95.56 168 PHE A O 1
ATOM 1376 N N . GLU A 1 169 ? -6.197 -6.996 15.357 1.00 97.19 169 GLU A N 1
ATOM 1377 C CA . GLU A 1 169 ? -6.728 -5.902 16.174 1.00 97.19 169 GLU A CA 1
ATOM 1378 C C . GLU A 1 169 ? -6.870 -4.619 15.347 1.00 97.19 169 GLU A C 1
ATOM 1380 O O . GLU A 1 169 ? -7.929 -3.993 15.373 1.00 97.19 169 GLU A O 1
ATOM 1385 N N . LEU A 1 170 ? -5.881 -4.288 14.511 1.00 96.50 170 LEU A N 1
ATOM 1386 C CA . LEU A 1 170 ? -5.983 -3.171 13.571 1.00 96.50 170 LEU A CA 1
ATOM 1387 C C . LEU A 1 170 ? -7.162 -3.361 12.607 1.00 96.50 170 LEU A C 1
ATOM 1389 O O . LEU A 1 170 ? -7.969 -2.450 12.418 1.00 96.50 170 LEU A O 1
ATOM 1393 N N . HIS A 1 171 ? -7.313 -4.566 12.048 1.00 96.94 171 HIS A N 1
ATOM 1394 C CA . HIS A 1 171 ? -8.462 -4.908 11.213 1.00 96.94 171 HIS A CA 1
ATOM 1395 C C . HIS A 1 171 ? -9.778 -4.721 11.977 1.00 96.94 171 HIS A C 1
ATOM 1397 O O . HIS A 1 171 ? -10.716 -4.136 11.440 1.00 96.94 171 HIS A O 1
ATOM 1403 N N . LYS A 1 172 ? -9.859 -5.159 13.238 1.00 98.25 172 LYS A N 1
ATOM 1404 C CA . LYS A 1 172 ? -11.040 -4.977 14.093 1.00 98.25 172 LYS A CA 1
ATOM 1405 C C . LYS A 1 172 ? -11.374 -3.505 14.324 1.00 98.25 172 LYS A C 1
ATOM 1407 O O . LYS A 1 172 ? -12.547 -3.155 14.230 1.00 98.25 172 LYS A O 1
ATOM 1412 N N . ILE A 1 173 ? -10.381 -2.654 14.572 1.00 98.19 173 ILE A N 1
ATOM 1413 C CA . ILE A 1 173 ? -10.583 -1.207 14.727 1.00 98.19 173 ILE A CA 1
ATOM 1414 C C . ILE A 1 173 ? -11.121 -0.602 13.425 1.00 98.19 173 ILE A C 1
ATOM 1416 O O . ILE A 1 173 ? -12.149 0.070 13.450 1.00 98.19 173 ILE A O 1
ATOM 1420 N N . LEU A 1 174 ? -10.482 -0.896 12.287 1.00 97.12 174 LEU A N 1
ATOM 1421 C CA . LEU A 1 174 ? -10.856 -0.360 10.971 1.00 97.12 174 LEU A CA 1
ATOM 1422 C C . LEU A 1 174 ? -12.273 -0.770 10.538 1.00 97.12 174 LEU A C 1
ATOM 1424 O O . LEU A 1 174 ? -13.016 0.022 9.955 1.00 97.12 174 LEU A O 1
ATOM 1428 N N . THR A 1 175 ? -12.659 -2.009 10.840 1.00 96.44 175 THR A N 1
ATOM 1429 C CA . THR A 1 175 ? -13.879 -2.639 10.307 1.00 96.44 175 THR A CA 1
ATOM 1430 C C . THR A 1 175 ? -15.083 -2.612 11.248 1.00 96.44 175 THR A C 1
ATOM 1432 O O . THR A 1 175 ? -16.167 -3.096 10.904 1.00 96.44 175 THR A O 1
ATOM 1435 N N . LYS A 1 176 ? -14.915 -2.047 12.446 1.00 97.06 176 LYS A N 1
ATOM 1436 C CA . LYS A 1 176 ? -15.972 -1.962 13.452 1.00 97.06 176 LYS A CA 1
ATOM 1437 C C . LYS A 1 176 ? -17.192 -1.218 12.904 1.00 97.06 176 LYS A C 1
ATOM 1439 O O . LYS A 1 176 ? -17.085 -0.066 12.505 1.00 97.06 176 LYS A O 1
ATOM 1444 N N . ASP A 1 177 ? -18.355 -1.864 12.925 1.00 96.19 177 ASP A N 1
ATOM 1445 C CA . ASP A 1 177 ? -19.633 -1.293 12.471 1.00 96.19 177 ASP A CA 1
ATOM 1446 C C . ASP A 1 177 ? -19.635 -0.808 10.998 1.00 96.19 177 ASP A C 1
ATOM 1448 O O . ASP A 1 177 ? -20.475 0.006 10.611 1.00 96.19 177 ASP A O 1
ATOM 1452 N N . THR A 1 178 ? -18.714 -1.305 10.156 1.00 95.50 178 THR A N 1
ATOM 1453 C CA . THR A 1 178 ? -18.621 -0.934 8.726 1.00 95.50 178 THR A CA 1
ATOM 1454 C C . THR A 1 178 ? -18.724 -2.119 7.765 1.00 95.50 178 THR A C 1
ATOM 1456 O O . THR A 1 178 ? -19.036 -1.912 6.591 1.00 95.50 178 THR A O 1
ATOM 1459 N N . LEU A 1 179 ? -18.524 -3.357 8.227 1.00 93.94 179 LEU A N 1
ATOM 1460 C CA . LEU A 1 179 ? -18.723 -4.550 7.395 1.00 93.94 179 LEU A CA 1
ATOM 1461 C C . LEU A 1 179 ? -20.188 -4.970 7.338 1.00 93.94 179 LEU A C 1
ATOM 1463 O O . LEU A 1 179 ? -20.894 -4.942 8.343 1.00 93.94 179 LEU A O 1
ATOM 1467 N N . ASP A 1 180 ? -20.601 -5.476 6.177 1.00 91.69 180 ASP A N 1
ATOM 1468 C CA . ASP A 1 180 ? -21.945 -6.035 5.992 1.00 91.69 180 ASP A CA 1
ATOM 1469 C C . ASP A 1 180 ? -22.131 -7.339 6.789 1.00 91.69 180 ASP A C 1
ATOM 1471 O O . ASP A 1 180 ? -23.235 -7.656 7.227 1.00 91.69 180 ASP A O 1
ATOM 1475 N N . ASN A 1 181 ? -21.039 -8.079 7.032 1.00 93.00 181 ASN A N 1
ATOM 1476 C CA . ASN A 1 181 ? -21.000 -9.221 7.943 1.00 93.00 181 ASN A CA 1
ATOM 1477 C C . ASN A 1 181 ? -20.192 -8.881 9.213 1.00 93.00 181 ASN A C 1
ATOM 1479 O O . ASN A 1 181 ? -18.960 -8.982 9.194 1.00 93.00 181 ASN A O 1
ATOM 1483 N N . PRO A 1 182 ? -20.852 -8.578 10.345 1.00 93.88 182 PRO A N 1
ATOM 1484 C CA . PRO A 1 182 ? -20.174 -8.268 11.604 1.00 93.88 182 PRO A CA 1
ATOM 1485 C C . PRO A 1 182 ? -19.283 -9.400 12.138 1.00 93.88 182 PRO A C 1
ATOM 1487 O O . PRO A 1 182 ? -18.319 -9.144 12.855 1.00 93.88 182 PRO A O 1
ATOM 1490 N N . ASN A 1 183 ? -19.551 -10.660 11.773 1.00 93.81 183 ASN A N 1
ATOM 1491 C CA . ASN A 1 183 ? -18.756 -11.801 12.241 1.00 93.81 183 ASN A CA 1
ATOM 1492 C C . ASN A 1 183 ? -17.363 -11.884 11.598 1.00 93.81 183 ASN A C 1
ATOM 1494 O O . ASN A 1 183 ? -16.530 -12.656 12.083 1.00 93.81 183 ASN A O 1
ATOM 1498 N N . ALA A 1 184 ? -17.123 -11.120 10.526 1.00 94.12 184 ALA A N 1
ATOM 1499 C CA . ALA A 1 184 ? -15.838 -11.038 9.837 1.00 94.12 184 ALA A CA 1
ATOM 1500 C C . ALA A 1 184 ? -14.866 -10.030 10.482 1.00 94.12 184 ALA A C 1
ATOM 1502 O O . ALA A 1 184 ? -13.675 -10.046 10.174 1.00 94.12 184 ALA A O 1
ATOM 1503 N N . VAL A 1 185 ? -15.345 -9.173 11.391 1.00 96.75 185 VAL A N 1
ATOM 1504 C CA . VAL A 1 185 ? -14.522 -8.167 12.080 1.00 96.75 185 VAL A CA 1
ATOM 1505 C C . VAL A 1 185 ? -13.371 -8.846 12.827 1.00 96.75 185 VAL A C 1
ATOM 1507 O O . VAL A 1 185 ? -13.574 -9.802 13.577 1.00 96.75 185 VAL A O 1
ATOM 1510 N N . GLY A 1 186 ? -12.153 -8.341 12.617 1.00 95.50 186 GLY A N 1
ATOM 1511 C CA . GLY A 1 186 ? -10.940 -8.855 13.267 1.00 95.50 186 GLY A CA 1
ATOM 1512 C C . GLY A 1 186 ? -10.533 -10.284 12.892 1.00 95.50 186 GLY A C 1
ATOM 1513 O O . GLY A 1 186 ? -9.789 -10.902 13.643 1.00 95.50 186 GLY A O 1
ATOM 1514 N N . LYS A 1 187 ? -11.028 -10.846 11.780 1.00 94.69 187 LYS A N 1
ATOM 1515 C CA . LYS A 1 187 ? -10.742 -12.235 11.388 1.00 94.69 187 LYS A CA 1
ATOM 1516 C C . LYS A 1 187 ? -10.327 -12.346 9.930 1.00 94.69 187 LYS A C 1
ATOM 1518 O O . LYS A 1 187 ? -10.716 -11.536 9.093 1.00 94.69 187 LYS A O 1
ATOM 1523 N N . ALA A 1 188 ? -9.579 -13.402 9.616 1.00 94.06 188 ALA A N 1
ATOM 1524 C CA . ALA A 1 188 ? -9.367 -13.801 8.233 1.00 94.06 188 ALA A CA 1
ATOM 1525 C C . ALA A 1 188 ? -10.700 -14.232 7.602 1.00 94.06 188 ALA A C 1
ATOM 1527 O O . ALA A 1 188 ? -11.569 -14.809 8.262 1.00 94.06 188 ALA A O 1
ATOM 1528 N N . ARG A 1 189 ? -10.858 -13.975 6.301 1.00 93.44 189 ARG A N 1
ATOM 1529 C CA . ARG A 1 189 ? -12.020 -14.473 5.559 1.00 93.44 189 ARG A CA 1
ATOM 1530 C C . ARG A 1 189 ? -12.024 -16.000 5.509 1.00 93.44 189 ARG A C 1
ATOM 1532 O O . ARG A 1 189 ? -10.974 -16.633 5.465 1.00 93.44 189 ARG A O 1
ATOM 1539 N N . ILE A 1 190 ? -13.226 -16.559 5.424 1.00 92.75 190 ILE A N 1
ATOM 1540 C CA . ILE A 1 190 ? -13.471 -18.007 5.342 1.00 92.75 190 ILE A CA 1
ATOM 1541 C C . ILE A 1 190 ? -13.864 -18.480 3.935 1.00 92.75 190 ILE A C 1
ATOM 1543 O O . ILE A 1 190 ? -13.776 -19.668 3.645 1.00 92.75 190 ILE A O 1
ATOM 1547 N N . SER A 1 191 ? -14.293 -17.559 3.066 1.00 93.12 191 SER A N 1
ATOM 1548 C CA . SER A 1 191 ? -14.695 -17.835 1.680 1.00 93.12 191 SER A CA 1
ATOM 1549 C C . SER A 1 191 ? -13.599 -17.421 0.700 1.00 93.12 191 SER A C 1
ATOM 1551 O O . SER A 1 191 ? -12.840 -16.492 0.979 1.00 93.12 191 SER A O 1
ATOM 1553 N N . ASP A 1 192 ? -13.538 -18.095 -0.449 1.00 93.88 192 ASP A N 1
ATOM 1554 C CA . ASP A 1 192 ? -12.692 -17.753 -1.601 1.00 93.88 192 ASP A CA 1
ATOM 1555 C C . ASP A 1 192 ? -13.397 -16.877 -2.646 1.00 93.88 192 ASP A C 1
ATOM 1557 O O . ASP A 1 192 ? -12.798 -16.560 -3.670 1.00 93.88 192 ASP A O 1
ATOM 1561 N N . GLU A 1 193 ? -14.646 -16.481 -2.399 1.00 89.56 193 GLU A N 1
ATOM 1562 C CA . GLU A 1 193 ? -15.455 -15.629 -3.281 1.00 89.56 193 GLU A CA 1
ATOM 1563 C C . GLU A 1 193 ? -15.030 -14.157 -3.176 1.00 89.56 193 GLU A C 1
ATOM 1565 O O . GLU A 1 193 ? -15.798 -13.276 -2.802 1.00 89.56 193 GLU A O 1
ATOM 1570 N N . ILE A 1 194 ? -13.757 -13.896 -3.462 1.00 88.56 194 ILE A N 1
ATOM 1571 C CA . ILE A 1 194 ? -13.177 -12.560 -3.521 1.00 88.56 194 ILE A CA 1
ATOM 1572 C C . ILE A 1 194 ? -12.253 -12.467 -4.729 1.00 88.56 194 ILE A C 1
ATOM 1574 O O . ILE A 1 194 ? -11.504 -13.394 -5.046 1.00 88.56 194 ILE A O 1
ATOM 1578 N N . TYR A 1 195 ? -12.285 -11.321 -5.387 1.00 90.56 195 TYR A N 1
ATOM 1579 C CA . TYR A 1 195 ? -11.389 -10.986 -6.477 1.00 90.56 195 TYR A CA 1
ATOM 1580 C C . TYR A 1 195 ? -11.041 -9.502 -6.400 1.00 90.56 195 TYR A C 1
ATOM 1582 O O . TYR A 1 195 ? -11.745 -8.713 -5.776 1.00 90.56 195 TYR A O 1
ATOM 1590 N N . VAL A 1 196 ? -9.930 -9.137 -7.024 1.00 87.75 196 VAL A N 1
ATOM 1591 C CA . VAL A 1 196 ? -9.579 -7.750 -7.322 1.00 87.75 196 VAL A CA 1
ATOM 1592 C C . VAL A 1 196 ? -9.917 -7.540 -8.790 1.00 87.75 196 VAL A C 1
ATOM 1594 O O . VAL A 1 196 ? -9.444 -8.304 -9.637 1.00 87.75 196 VAL A O 1
ATOM 1597 N N . GLY A 1 197 ? -10.749 -6.553 -9.098 1.00 87.81 197 GLY A N 1
ATOM 1598 C CA . GLY A 1 197 ? -11.206 -6.282 -10.457 1.00 87.81 197 GLY A CA 1
ATOM 1599 C C . GLY A 1 197 ? -11.442 -4.801 -10.716 1.00 87.81 197 GLY A C 1
ATOM 1600 O O . GLY A 1 197 ? -11.348 -3.991 -9.798 1.00 87.81 197 GLY A O 1
ATOM 1601 N N . ASP A 1 198 ? -11.706 -4.458 -11.974 1.00 82.50 198 ASP A N 1
ATOM 1602 C CA . ASP A 1 198 ? -12.164 -3.119 -12.353 1.00 82.50 198 ASP A CA 1
ATOM 1603 C C . ASP A 1 198 ? -13.690 -3.053 -12.203 1.00 82.50 198 ASP A C 1
ATOM 1605 O O . ASP A 1 198 ? -14.424 -3.798 -12.858 1.00 82.50 198 ASP A O 1
ATOM 1609 N N . ASP A 1 199 ? -14.174 -2.158 -11.342 1.00 75.19 199 ASP A N 1
ATOM 1610 C CA . ASP A 1 199 ? -15.606 -2.000 -11.063 1.00 75.19 199 ASP A CA 1
ATOM 1611 C C . ASP A 1 199 ? -16.418 -1.566 -12.295 1.00 75.19 199 ASP A C 1
ATOM 1613 O O . ASP A 1 199 ? -17.643 -1.701 -12.314 1.00 75.19 199 ASP A O 1
ATOM 1617 N N . ARG A 1 200 ? -15.764 -1.040 -13.341 1.00 82.12 200 ARG A N 1
ATOM 1618 C CA . ARG A 1 200 ? -16.440 -0.525 -14.542 1.00 82.12 200 ARG A CA 1
ATOM 1619 C C . ARG A 1 200 ? -16.851 -1.622 -15.516 1.00 82.12 200 ARG A C 1
ATOM 1621 O O . ARG A 1 200 ? -17.867 -1.465 -16.188 1.00 82.12 200 ARG A O 1
ATOM 1628 N N . ASP A 1 201 ? -16.061 -2.688 -15.629 1.00 86.94 201 ASP A N 1
ATOM 1629 C CA . ASP A 1 201 ? -16.276 -3.758 -16.613 1.00 86.94 201 ASP A CA 1
ATOM 1630 C C . ASP A 1 201 ? -16.245 -5.177 -16.018 1.00 86.94 201 ASP A C 1
ATOM 1632 O O . ASP A 1 201 ? -16.386 -6.155 -16.752 1.00 86.94 201 ASP A O 1
ATOM 1636 N N . ALA A 1 202 ? -16.114 -5.290 -14.692 1.00 82.50 202 ALA A N 1
ATOM 1637 C CA . ALA A 1 202 ? -16.022 -6.547 -13.953 1.00 82.50 202 ALA A CA 1
ATOM 1638 C C . ALA A 1 202 ? -14.857 -7.454 -14.398 1.00 82.50 202 ALA A C 1
ATOM 1640 O O . ALA A 1 202 ? -14.871 -8.663 -14.139 1.00 82.50 202 ALA A O 1
ATOM 1641 N N . THR A 1 203 ? -13.822 -6.895 -15.035 1.00 90.38 203 THR A N 1
ATOM 1642 C CA . THR A 1 203 ? -12.615 -7.647 -15.381 1.00 90.38 203 THR A CA 1
ATOM 1643 C C . THR A 1 203 ? -11.901 -8.079 -14.109 1.00 90.38 203 THR A C 1
ATOM 1645 O O . THR A 1 203 ? -11.480 -7.254 -13.298 1.00 90.38 203 THR A O 1
ATOM 1648 N N . ILE A 1 204 ? -11.718 -9.389 -13.950 1.00 90.38 204 ILE A N 1
ATOM 1649 C CA . ILE A 1 204 ? -10.919 -9.949 -12.861 1.00 90.38 204 ILE A CA 1
ATOM 1650 C C . ILE A 1 204 ? -9.443 -9.669 -13.154 1.00 90.38 204 ILE A C 1
ATOM 1652 O O . ILE A 1 204 ? -8.849 -10.268 -14.050 1.00 90.38 204 ILE A O 1
ATOM 1656 N N . ILE A 1 205 ? -8.846 -8.773 -12.369 1.00 89.19 205 ILE A N 1
ATOM 1657 C CA . ILE A 1 205 ? -7.422 -8.424 -12.438 1.00 89.19 205 ILE A CA 1
ATOM 1658 C C . ILE A 1 205 ? -6.598 -9.464 -11.675 1.00 89.19 205 ILE A C 1
ATOM 1660 O O . ILE A 1 205 ? -5.531 -9.885 -12.126 1.00 89.19 205 ILE A O 1
ATOM 1664 N N . HIS A 1 206 ? -7.078 -9.888 -10.506 1.00 89.75 206 HIS A N 1
ATOM 1665 C CA . HIS A 1 206 ? -6.373 -10.845 -9.665 1.00 89.75 206 HIS A CA 1
ATOM 1666 C C . HIS A 1 206 ? -7.329 -11.628 -8.763 1.00 89.75 206 HIS A C 1
ATOM 1668 O O . HIS A 1 206 ? -8.262 -11.073 -8.189 1.00 89.75 206 HIS A O 1
ATOM 1674 N N . VAL A 1 207 ? -7.044 -12.917 -8.578 1.00 92.88 207 VAL A N 1
ATOM 1675 C CA . VAL A 1 207 ? -7.701 -13.759 -7.571 1.00 92.88 207 VAL A CA 1
ATOM 1676 C C . VAL A 1 207 ? -6.714 -13.993 -6.421 1.00 92.88 207 VAL A C 1
ATOM 1678 O O . VAL A 1 207 ? -5.682 -14.638 -6.652 1.00 92.88 207 VAL A O 1
ATOM 1681 N N . PRO A 1 208 ? -7.002 -13.485 -5.205 1.00 92.88 208 PRO A N 1
ATOM 1682 C CA . PRO A 1 208 ? -6.143 -13.652 -4.035 1.00 92.88 208 PRO A CA 1
ATOM 1683 C C . PRO A 1 208 ? -5.891 -15.127 -3.648 1.00 92.88 208 PRO A C 1
ATOM 1685 O O . PRO A 1 208 ? -6.598 -16.025 -4.113 1.00 92.88 208 PRO A O 1
ATOM 1688 N N . PRO A 1 209 ? -4.912 -15.405 -2.759 1.00 93.06 209 PRO A N 1
ATOM 1689 C CA . PRO A 1 209 ? -4.645 -16.754 -2.243 1.00 93.06 209 PRO A CA 1
ATOM 1690 C C . PRO A 1 209 ? -5.864 -17.402 -1.576 1.00 93.06 209 PRO A C 1
ATOM 1692 O O . PRO A 1 209 ? -6.833 -16.728 -1.265 1.00 93.06 209 PRO A O 1
ATOM 1695 N N . LYS A 1 210 ? -5.836 -18.702 -1.286 1.00 95.38 210 LYS A N 1
ATOM 1696 C CA . LYS A 1 210 ? -6.977 -19.379 -0.644 1.00 95.38 210 LYS A CA 1
ATOM 1697 C C . LYS A 1 210 ? -7.182 -18.933 0.810 1.00 95.38 210 LYS A C 1
ATOM 1699 O O . LYS A 1 210 ? -6.209 -18.694 1.520 1.00 95.38 210 LYS A O 1
ATOM 1704 N N . ALA A 1 211 ? -8.434 -18.876 1.275 1.00 95.31 211 ALA A N 1
ATOM 1705 C CA . ALA A 1 211 ? -8.808 -18.466 2.638 1.00 95.31 211 ALA A CA 1
ATOM 1706 C C . ALA A 1 211 ? -8.023 -19.238 3.711 1.00 95.31 211 ALA A C 1
ATOM 1708 O O . ALA A 1 211 ? -7.426 -18.648 4.608 1.00 95.31 211 ALA A O 1
ATOM 1709 N N . LYS A 1 212 ? -7.931 -20.562 3.534 1.00 95.19 212 LYS A N 1
ATOM 1710 C CA . LYS A 1 212 ? -7.194 -21.483 4.412 1.00 95.19 212 LYS A CA 1
ATOM 1711 C C . LYS A 1 212 ? -5.694 -21.187 4.544 1.00 95.19 212 LYS A C 1
ATOM 1713 O O . LYS A 1 212 ? -5.064 -21.692 5.459 1.00 95.19 212 LYS A O 1
ATOM 1718 N N . GLU A 1 213 ? -5.113 -20.419 3.624 1.00 93.12 213 GLU A N 1
ATOM 1719 C CA . GLU A 1 213 ? -3.686 -20.080 3.631 1.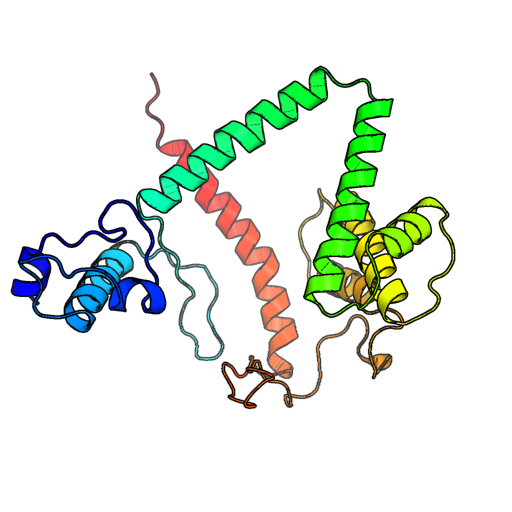00 93.12 213 GLU A CA 1
ATOM 1720 C C . GLU A 1 213 ? -3.409 -18.727 4.291 1.00 93.12 213 GLU A C 1
ATOM 1722 O O . GLU A 1 213 ? -2.250 -18.396 4.533 1.00 93.12 213 GLU A O 1
ATOM 1727 N N . LEU A 1 214 ? -4.435 -17.906 4.540 1.00 92.56 214 LEU A N 1
ATOM 1728 C CA . LEU A 1 214 ? -4.241 -16.516 4.952 1.00 92.56 214 LEU A CA 1
ATOM 1729 C C . LEU A 1 214 ? -3.560 -16.400 6.309 1.00 92.56 214 LEU A C 1
ATOM 1731 O O . LEU A 1 214 ? -2.635 -15.606 6.446 1.00 92.56 214 LEU A O 1
ATOM 1735 N N . GLU A 1 215 ? -3.971 -17.204 7.288 1.00 90.88 215 GLU A N 1
ATOM 1736 C CA . GLU A 1 215 ? -3.337 -17.184 8.606 1.00 90.88 215 GLU A CA 1
ATOM 1737 C C . GLU A 1 215 ? -1.848 -17.510 8.523 1.00 90.88 215 GLU A C 1
ATOM 1739 O O . GLU A 1 215 ? -1.021 -16.778 9.065 1.00 90.88 215 GLU A O 1
ATOM 1744 N N . ASP A 1 216 ? -1.494 -18.578 7.808 1.00 90.31 216 ASP A N 1
ATOM 1745 C CA . ASP A 1 216 ? -0.100 -18.979 7.642 1.00 90.31 216 ASP A CA 1
ATOM 1746 C C . ASP A 1 216 ? 0.688 -17.928 6.861 1.00 90.31 216 ASP A C 1
ATOM 1748 O O . ASP A 1 216 ? 1.841 -17.638 7.190 1.00 90.31 216 ASP A O 1
ATOM 1752 N N . ARG A 1 217 ? 0.077 -17.300 5.853 1.00 90.94 217 ARG A N 1
ATOM 1753 C CA . ARG A 1 217 ? 0.699 -16.202 5.102 1.00 90.94 217 ARG A CA 1
ATOM 1754 C C . ARG A 1 217 ? 0.959 -14.990 5.994 1.00 90.94 217 ARG A C 1
ATOM 1756 O O . ARG A 1 217 ? 2.073 -14.475 5.964 1.00 90.94 217 ARG A O 1
ATOM 1763 N N . ILE A 1 218 ? 0.003 -14.584 6.831 1.00 90.38 218 ILE A N 1
ATOM 1764 C CA . ILE A 1 218 ? 0.158 -13.467 7.779 1.00 90.38 218 ILE A CA 1
ATOM 1765 C C . ILE A 1 218 ? 1.246 -13.787 8.814 1.00 90.38 218 ILE A C 1
ATOM 1767 O O . ILE A 1 218 ? 2.164 -12.985 9.004 1.00 90.38 218 ILE A O 1
ATOM 1771 N N . LYS A 1 219 ? 1.208 -14.987 9.414 1.00 88.00 219 LYS A N 1
ATOM 1772 C CA . LYS A 1 219 ? 2.218 -15.475 10.373 1.00 88.00 219 LYS A CA 1
ATOM 1773 C C . LYS A 1 219 ? 3.626 -15.475 9.781 1.00 88.00 219 LYS A C 1
ATOM 1775 O O . LYS A 1 219 ? 4.587 -15.165 10.477 1.00 88.00 219 LYS A O 1
ATOM 1780 N N . ASN A 1 220 ? 3.763 -15.804 8.497 1.00 85.50 220 ASN A N 1
ATOM 1781 C CA . ASN A 1 220 ? 5.057 -15.807 7.818 1.00 85.50 220 ASN A CA 1
ATOM 1782 C C . ASN A 1 220 ? 5.488 -14.424 7.310 1.00 85.50 220 ASN A C 1
ATOM 1784 O O . ASN A 1 220 ? 6.687 -14.213 7.135 1.00 85.50 220 ASN A O 1
ATOM 1788 N N . MET A 1 221 ? 4.555 -13.504 7.056 1.00 83.50 221 MET A N 1
ATOM 1789 C CA . MET A 1 221 ? 4.848 -12.183 6.498 1.00 83.50 221 MET A CA 1
ATOM 1790 C C . MET A 1 221 ? 5.571 -11.295 7.511 1.00 83.50 221 MET A C 1
ATOM 1792 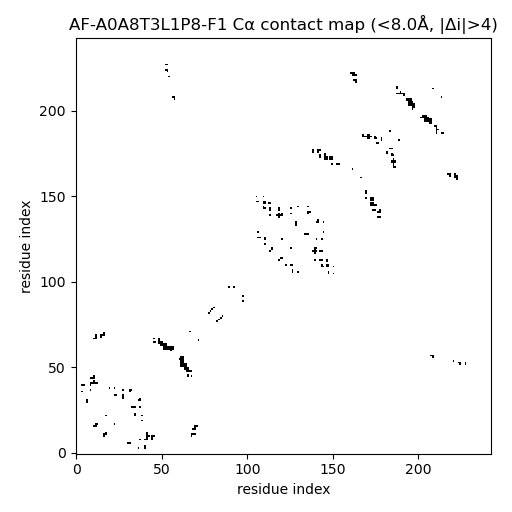O O . MET A 1 221 ? 6.710 -10.900 7.270 1.00 83.50 221 MET A O 1
ATOM 1796 N N . ALA A 1 222 ? 4.946 -11.024 8.659 1.00 71.38 222 ALA A N 1
ATOM 1797 C CA . ALA A 1 222 ? 5.433 -9.992 9.572 1.00 71.38 222 ALA A CA 1
ATOM 1798 C C . ALA A 1 222 ? 6.841 -10.287 10.144 1.00 71.38 222 ALA A C 1
ATOM 1800 O O . ALA A 1 222 ? 7.743 -9.472 9.937 1.00 71.38 222 ALA A O 1
ATOM 1801 N N . PRO A 1 223 ? 7.132 -11.470 10.723 1.00 68.19 223 PRO A N 1
ATOM 1802 C CA . PRO A 1 223 ? 8.446 -11.726 11.318 1.00 68.19 223 PRO A CA 1
ATOM 1803 C C . PRO A 1 223 ? 9.572 -11.831 10.282 1.00 68.19 223 PRO A C 1
ATOM 1805 O O . PRO A 1 223 ? 10.702 -11.402 10.528 1.00 68.19 223 PRO A O 1
ATOM 1808 N N . ARG A 1 224 ? 9.294 -12.412 9.103 1.00 69.50 224 ARG A N 1
ATOM 1809 C CA . ARG A 1 224 ? 10.317 -12.579 8.057 1.00 69.50 224 ARG A CA 1
ATOM 1810 C C . ARG A 1 224 ? 10.625 -11.262 7.358 1.00 69.50 224 ARG A C 1
ATOM 1812 O O . ARG A 1 224 ? 11.790 -11.045 7.033 1.00 69.50 224 ARG A O 1
ATOM 1819 N N . TYR A 1 225 ? 9.629 -10.397 7.157 1.00 67.75 225 TYR A N 1
ATOM 1820 C CA . TYR A 1 225 ? 9.837 -9.081 6.561 1.00 67.75 225 TYR A CA 1
ATOM 1821 C C . TYR A 1 225 ? 10.730 -8.210 7.450 1.00 67.75 225 TYR A C 1
ATOM 1823 O O . TYR A 1 225 ? 11.781 -7.768 6.993 1.00 67.75 225 TYR A O 1
ATOM 1831 N N . PHE A 1 226 ? 10.400 -8.049 8.736 1.00 67.88 226 PHE A N 1
ATOM 1832 C CA . PHE A 1 226 ? 11.198 -7.226 9.657 1.00 67.88 226 PHE A CA 1
ATOM 1833 C C . PHE A 1 226 ? 12.622 -7.757 9.843 1.00 67.88 226 PHE A C 1
ATOM 1835 O O . PHE A 1 226 ? 13.586 -6.995 9.749 1.00 67.88 226 PHE A O 1
ATOM 1842 N N . LYS A 1 227 ? 12.783 -9.077 10.012 1.00 67.06 227 LYS A N 1
ATOM 1843 C CA . LYS A 1 227 ? 14.112 -9.700 10.090 1.00 67.06 227 LYS A CA 1
ATOM 1844 C C . LYS A 1 227 ? 14.928 -9.462 8.818 1.00 67.06 227 LYS A C 1
ATOM 1846 O O . LYS A 1 227 ? 16.119 -9.166 8.901 1.00 67.06 227 LYS A O 1
ATOM 1851 N N . TRP A 1 228 ? 14.301 -9.577 7.650 1.00 67.88 228 TRP A N 1
ATOM 1852 C CA . TRP A 1 228 ? 14.960 -9.328 6.371 1.00 67.88 228 TRP A CA 1
ATOM 1853 C C . TRP A 1 228 ? 15.331 -7.855 6.182 1.00 67.88 228 TRP A C 1
ATOM 1855 O O . TRP A 1 228 ? 16.445 -7.580 5.738 1.00 67.88 228 TRP A O 1
ATOM 1865 N N . VAL A 1 229 ? 14.463 -6.914 6.571 1.00 65.00 229 VAL A N 1
ATOM 1866 C CA . VAL A 1 229 ? 14.759 -5.471 6.550 1.00 65.00 229 VAL A CA 1
ATOM 1867 C C . VAL A 1 229 ? 15.953 -5.162 7.455 1.00 65.00 229 VAL A C 1
ATOM 1869 O O . VAL A 1 229 ? 16.918 -4.556 6.995 1.00 65.00 229 VAL A O 1
ATOM 1872 N N . ALA A 1 230 ? 15.949 -5.646 8.701 1.00 64.38 230 ALA A N 1
ATOM 1873 C CA . ALA A 1 230 ? 17.045 -5.428 9.645 1.00 64.38 230 ALA A CA 1
ATOM 1874 C C . ALA A 1 230 ? 18.388 -5.961 9.110 1.00 64.38 230 ALA A C 1
ATOM 1876 O O . ALA A 1 230 ? 19.400 -5.264 9.148 1.00 64.38 230 ALA A O 1
ATOM 1877 N N . GLN A 1 231 ? 18.396 -7.168 8.538 1.00 64.44 231 GLN A N 1
ATOM 1878 C CA . GLN A 1 231 ? 19.599 -7.764 7.944 1.00 64.44 231 GLN A CA 1
ATOM 1879 C C . GLN A 1 231 ? 20.060 -7.028 6.676 1.00 64.44 231 GLN A C 1
ATOM 1881 O O . GLN A 1 231 ? 21.260 -6.846 6.464 1.00 64.44 231 GLN A O 1
ATOM 1886 N N . SER A 1 232 ? 19.121 -6.567 5.849 1.00 60.62 232 SER A N 1
ATOM 1887 C CA . SER A 1 232 ? 19.418 -5.854 4.601 1.00 60.62 232 SER A CA 1
ATOM 1888 C C . SER A 1 232 ? 19.949 -4.440 4.849 1.00 60.62 232 SER A C 1
ATOM 1890 O O . SER A 1 232 ? 20.830 -3.986 4.116 1.00 60.62 232 SER A O 1
ATOM 1892 N N . LEU A 1 233 ? 19.473 -3.763 5.900 1.00 55.59 233 LEU A N 1
ATOM 1893 C CA . LEU A 1 233 ? 19.962 -2.448 6.327 1.00 55.59 233 LEU A CA 1
ATOM 1894 C C . LEU A 1 233 ? 21.391 -2.516 6.883 1.00 55.59 233 LEU A C 1
ATOM 1896 O O . LEU A 1 233 ? 22.213 -1.664 6.545 1.00 55.59 233 LEU A O 1
ATOM 1900 N N . VAL A 1 234 ? 21.726 -3.552 7.662 1.00 46.38 234 VAL A N 1
ATOM 1901 C CA . VAL A 1 234 ? 23.092 -3.763 8.183 1.00 46.38 234 VAL A CA 1
ATOM 1902 C C . VAL A 1 234 ? 24.102 -3.943 7.043 1.00 46.38 234 VAL A C 1
ATOM 1904 O O . VAL A 1 234 ? 25.168 -3.330 7.064 1.00 46.38 234 VAL A O 1
ATOM 1907 N N . LEU A 1 235 ? 23.740 -4.695 5.998 1.00 40.47 235 LEU A N 1
ATOM 1908 C CA . LEU A 1 235 ? 24.593 -4.898 4.820 1.00 40.47 235 LEU A CA 1
ATOM 1909 C C . LEU A 1 235 ? 24.835 -3.609 4.011 1.00 40.47 235 LEU A C 1
ATOM 1911 O O . LEU A 1 235 ? 25.888 -3.469 3.390 1.00 40.47 235 LEU A O 1
ATOM 1915 N N . HIS A 1 236 ? 23.900 -2.651 4.032 1.00 44.56 236 HIS A N 1
ATOM 1916 C CA . HIS A 1 236 ? 24.084 -1.349 3.373 1.00 44.56 236 HIS A CA 1
ATOM 1917 C C . HIS A 1 236 ? 24.970 -0.389 4.184 1.00 44.56 236 HIS A C 1
ATOM 1919 O O . HIS A 1 236 ? 25.619 0.477 3.596 1.00 44.56 236 HIS A O 1
ATOM 1925 N N . GLN A 1 237 ? 25.055 -0.540 5.512 1.00 38.62 237 GLN A N 1
ATOM 1926 C CA . GLN A 1 237 ? 25.918 0.300 6.355 1.00 38.62 237 GLN A CA 1
ATOM 1927 C C . GLN A 1 237 ? 27.390 -0.142 6.341 1.00 38.62 237 GLN A C 1
ATOM 1929 O O . GLN A 1 237 ? 28.275 0.708 6.405 1.00 38.62 237 GLN A O 1
ATOM 1934 N N . SER A 1 238 ? 27.674 -1.436 6.156 1.00 33.56 238 SER A N 1
ATOM 1935 C CA . SER A 1 238 ? 29.046 -1.969 6.059 1.00 33.56 238 SER A CA 1
ATOM 1936 C C . SER A 1 238 ? 29.794 -1.610 4.763 1.00 33.56 238 SER A C 1
ATOM 1938 O O . SER A 1 238 ? 30.957 -1.970 4.611 1.00 33.56 238 SER A O 1
ATOM 1940 N N . GLY A 1 239 ? 29.143 -0.918 3.820 1.00 32.91 239 GLY A N 1
ATOM 1941 C CA . GLY A 1 239 ? 29.726 -0.495 2.541 1.00 32.91 239 GLY A CA 1
ATOM 1942 C C . GLY A 1 239 ? 30.235 0.950 2.495 1.00 32.91 239 GLY A C 1
ATOM 1943 O O . GLY A 1 239 ? 30.668 1.385 1.429 1.00 32.91 239 GLY A O 1
ATOM 1944 N N . ARG A 1 240 ? 30.173 1.720 3.593 1.00 32.09 240 ARG A N 1
ATOM 1945 C CA . ARG A 1 240 ? 30.790 3.058 3.638 1.00 32.09 240 ARG A CA 1
ATOM 1946 C C . ARG A 1 240 ? 32.293 2.908 3.903 1.00 32.09 240 ARG A C 1
ATOM 1948 O O . ARG A 1 240 ? 32.645 2.420 4.976 1.00 32.09 240 ARG A O 1
ATOM 1955 N N . PRO A 1 241 ? 33.185 3.323 2.983 1.00 31.77 241 PRO A N 1
ATOM 1956 C CA . PRO A 1 241 ? 34.597 3.447 3.309 1.00 31.77 241 PRO A CA 1
ATOM 1957 C C . PRO A 1 241 ? 34.720 4.481 4.426 1.00 31.77 241 PRO A C 1
ATOM 1959 O O . PRO A 1 241 ? 34.181 5.583 4.310 1.00 31.77 241 PRO A O 1
ATOM 1962 N N . SER A 1 242 ? 35.405 4.114 5.501 1.00 35.84 242 SER A N 1
ATOM 1963 C CA . SER A 1 242 ? 35.933 5.065 6.471 1.00 35.84 242 SER A CA 1
ATOM 1964 C C . SER A 1 242 ? 36.796 6.082 5.719 1.00 35.84 242 SER A C 1
ATOM 1966 O O . SER A 1 242 ? 37.842 5.706 5.185 1.00 35.84 242 SER A O 1
ATOM 1968 N N . GLN A 1 243 ? 36.316 7.324 5.621 1.00 36.72 243 GLN A N 1
ATOM 1969 C CA . GLN A 1 243 ? 37.173 8.483 5.373 1.00 36.72 243 GLN A CA 1
ATOM 1970 C C . GLN A 1 243 ? 37.763 8.945 6.699 1.00 36.72 243 GLN A C 1
ATOM 1972 O O . GLN A 1 243 ? 37.014 8.906 7.703 1.00 36.72 243 GLN A O 1
#

Mean predicted aligned error: 8.61 Å

Nearest PDB structures (foldseek):
  8uqu-assembly1_B  TM=7.695E-01  e=1.909E-01  Bordetella bronchiseptica

pLDDT: mean 85.34, std 15.43, range [31.77, 98.25]

Radius of gyration: 22.94 Å; Cα contacts (8 Å, |Δi|>4): 212; chains: 1; bounding box: 61×46×56 Å

Solvent-accessible surface area (backbone atoms only — not comparable to full-atom values): 14173 Å² total; per-residue (Å²): 113,74,69,57,66,72,58,70,58,44,56,32,59,94,67,36,85,73,52,68,86,60,49,70,74,52,85,72,57,93,81,46,94,47,59,66,60,46,49,50,34,26,51,54,42,37,56,78,49,53,44,76,48,102,49,54,55,84,88,64,52,66,41,67,48,64,71,45,70,53,53,50,50,52,51,49,51,46,50,53,50,61,61,48,51,52,51,53,50,60,72,71,45,54,70,73,57,48,53,52,50,52,53,49,50,48,53,52,48,15,47,53,55,28,40,76,76,64,29,85,59,56,70,69,61,53,52,50,32,66,76,67,67,52,82,64,89,48,58,35,44,37,38,25,52,19,34,37,52,35,54,53,51,51,61,75,49,66,87,56,82,69,44,57,66,57,52,29,50,45,43,27,43,44,33,55,91,60,51,96,55,71,86,50,50,42,52,81,62,82,64,72,92,59,70,44,57,44,90,88,76,69,45,77,74,43,71,69,68,58,33,90,47,46,65,62,50,46,60,53,43,43,59,52,49,55,53,48,50,57,56,54,52,53,61,62,61,75,69,63,77,87,126